Protein AF-0000000069706755 (afdb_homodimer)

Foldseek 3Di:
DPDDDDDDDDDDPPPCPPPVPPPPCVVPPCPVVQDFWDFPDVLLVQLVVLLQQLLVCLLQLPLVSNLVSLVSSLVSCVPPPPCVQLNVLSVQLNPDPHSLSNLVSNQSNQVSSVVSVVPGDTPDGDKDKDKDCPAPPRVIGIHIGSDPDDRGSRPNCNVVVPDDDPDDDD/DPPPPCPVVPPPDDDDPPPPPPVPCPVPPCPVVQDFWDFPDVLLVQLVVLLQQLLVCLLQLPLVSNLVSLVSSLVSCVPPPPCVQLNVLSVQLNPDPHSLSNLVSNQSNQVSSVVSVVPGDTPDGDKDKDKDCPAPPRVIGIHIGSDPDDRGSRDNCNVVVPDDDDDDDD

Solvent-accessible surface area (backbone atoms only — not comparable to full-atom values): 18537 Å² total; per-residue (Å²): 134,71,89,70,78,91,78,86,81,86,89,71,86,72,80,75,74,76,74,76,70,74,74,75,75,66,71,68,74,67,67,66,79,68,52,68,60,36,41,71,51,60,41,50,40,53,22,49,52,26,47,49,48,21,46,52,20,32,32,66,58,33,53,66,55,23,29,54,25,22,48,51,23,37,61,36,34,74,69,30,86,89,34,62,66,33,34,54,29,26,47,48,24,36,65,37,88,41,56,67,48,25,43,59,35,41,37,61,21,29,51,42,43,49,56,52,55,71,72,49,61,54,72,36,54,37,36,27,37,29,37,23,60,64,30,78,88,51,72,34,39,52,40,74,35,74,51,83,72,52,68,23,40,74,32,33,62,49,49,28,44,44,48,44,76,76,42,82,45,96,134,88,76,79,76,81,74,78,76,79,76,82,74,87,82,81,76,75,74,74,74,73,74,75,76,68,70,70,73,68,68,67,77,68,51,67,60,36,41,70,51,60,41,50,38,54,22,49,52,26,47,49,48,21,47,52,19,33,33,66,57,33,54,66,56,23,29,52,24,22,47,51,24,37,61,36,34,74,68,30,86,90,32,62,66,33,35,55,30,26,47,49,26,37,64,37,90,42,57,67,47,25,44,61,35,41,36,61,21,30,50,41,44,50,56,53,56,71,73,49,61,54,72,37,53,37,36,28,38,29,37,23,61,64,29,79,88,52,72,34,39,52,39,74,35,75,50,82,72,53,69,23,41,76,33,32,63,49,49,28,44,45,48,43,76,75,42,80,46,95

Secondary structure (DSSP, 8-state):
----------------------------------PPPEESSHHHHHHHHHHHHHHHHHHTT-HHHHHHHHHHHHHHHTTSTT-HHHHHHHHHHHH-SSHHHHHHHHHHHHHHHHHHHHTS-EEE--EEEEEETTHHHHT-EEEEESSSS---TTTGGGGGG--EEEEEE-/----------------------------------PPPEESSHHHHHHHHHHHHHHHHHHTT-HHHHHHHHHHHHHHHTTSTT-HHHHHHHHHHHH-SSHHHHHHHHHHHHHHHHHHHHTS-EEE--EEEEEETTHHHHT-EEEEESSSS---TTTGGGGGG--EEEEEE-

Structure (mmCIF, N/CA/C/O backbone):
data_AF-0000000069706755-model_v1
#
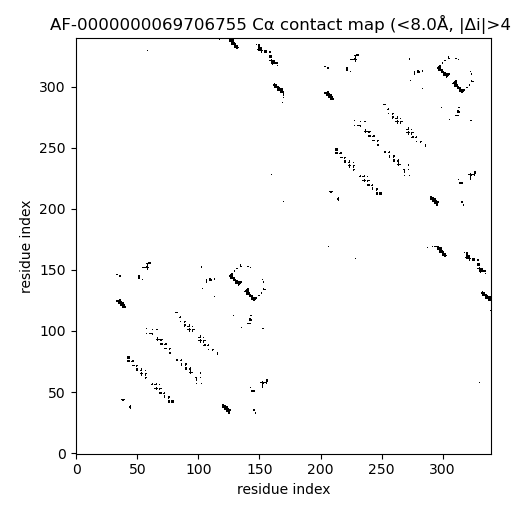loop_
_entity.id
_entity.type
_entity.pdbx_description
1 polymer 'Uncharacterized protein DUF3347'
#
loop_
_atom_site.group_PDB
_atom_site.id
_atom_site.type_symbol
_atom_site.label_atom_id
_atom_site.label_alt_id
_atom_site.label_comp_id
_atom_site.label_asym_id
_atom_site.label_entity_id
_atom_site.label_seq_id
_atom_site.pdbx_PDB_ins_code
_atom_site.Cartn_x
_atom_site.Cartn_y
_atom_site.Cartn_z
_atom_site.occupancy
_atom_site.B_iso_or_equiv
_atom_site.auth_seq_id
_atom_site.auth_comp_id
_atom_site.auth_asym_id
_atom_site.auth_atom_id
_atom_site.pdbx_PDB_model_num
ATOM 1 N N . MET A 1 1 ? -78.438 -20.094 52.875 1 21.95 1 MET A N 1
ATOM 2 C CA . MET A 1 1 ? -78.938 -20.016 51.5 1 21.95 1 MET A CA 1
ATOM 3 C C . MET A 1 1 ? -78.062 -19.109 50.656 1 21.95 1 MET A C 1
ATOM 5 O O . MET A 1 1 ? -78.062 -19.172 49.438 1 21.95 1 MET A O 1
ATOM 9 N N . LYS A 1 2 ? -77.625 -18.094 51.375 1 22.41 2 LYS A N 1
ATOM 10 C CA . LYS A 1 2 ? -77.25 -16.969 50.562 1 22.41 2 LYS A CA 1
ATOM 11 C C . LYS A 1 2 ? -75.938 -17.281 49.75 1 22.41 2 LYS A C 1
ATOM 13 O O . LYS A 1 2 ? -75.625 -16.547 48.844 1 22.41 2 LYS A O 1
ATOM 18 N N . LYS A 1 3 ? -75 -17.969 50.281 1 27.97 3 LYS A N 1
ATOM 19 C CA . LYS A 1 3 ? -73.75 -17.203 50.281 1 27.97 3 LYS A CA 1
ATOM 20 C C . LYS A 1 3 ? -73.062 -17.188 48.875 1 27.97 3 LYS A C 1
ATOM 22 O O . LYS A 1 3 ? -71.875 -16.875 48.75 1 27.97 3 LYS A O 1
ATOM 27 N N . THR A 1 4 ? -73.812 -17.516 47.812 1 26.58 4 THR A N 1
ATOM 28 C CA . THR A 1 4 ? -73.188 -18.188 46.688 1 26.58 4 THR A CA 1
ATOM 29 C C . THR A 1 4 ? -72.312 -17.219 45.875 1 26.58 4 THR A C 1
ATOM 31 O O . THR A 1 4 ? -71.188 -17.531 45.562 1 26.58 4 THR A O 1
ATOM 34 N N . MET A 1 5 ? -72.75 -16 45.344 1 22.2 5 MET A N 1
ATOM 35 C CA . MET A 1 5 ? -72.812 -16.109 43.875 1 22.2 5 MET A CA 1
ATOM 36 C C . MET A 1 5 ? -71.5 -15.555 43.25 1 22.2 5 MET A C 1
ATOM 38 O O . MET A 1 5 ? -70.938 -16.172 42.344 1 22.2 5 MET A O 1
ATOM 42 N N . ILE A 1 6 ? -71.125 -14.234 43.375 1 28.11 6 ILE A N 1
ATOM 43 C CA . ILE A 1 6 ? -71.125 -13.445 42.156 1 28.11 6 ILE A CA 1
ATOM 44 C C . ILE A 1 6 ? -69.75 -13.516 41.469 1 28.11 6 ILE A C 1
ATOM 46 O O . ILE A 1 6 ? -68.75 -13.242 42.094 1 28.11 6 ILE A O 1
ATOM 50 N N . MET A 1 7 ? -69.5 -13.914 40.125 1 24.45 7 MET A N 1
ATOM 51 C CA . MET A 1 7 ? -68.625 -14.453 39.094 1 24.45 7 MET A CA 1
ATOM 52 C C . MET A 1 7 ? -67.812 -13.336 38.406 1 24.45 7 MET A C 1
ATOM 54 O O . MET A 1 7 ? -66.938 -13.609 37.562 1 24.45 7 MET A O 1
ATOM 58 N N . LEU A 1 8 ? -68 -12.039 38.781 1 26.75 8 LEU A N 1
ATOM 59 C CA . LEU A 1 8 ? -68 -11.227 37.562 1 26.75 8 LEU A CA 1
ATOM 60 C C . LEU A 1 8 ? -66.562 -11.273 36.938 1 26.75 8 LEU A C 1
ATOM 62 O O . LEU A 1 8 ? -65.562 -11.359 37.625 1 26.75 8 LEU A O 1
ATOM 66 N N . CYS A 1 9 ? -66.375 -10.773 35.562 1 23.42 9 CYS A N 1
ATOM 67 C CA . CYS A 1 9 ? -65.875 -10.922 34.188 1 23.42 9 CYS A CA 1
ATOM 68 C C . CYS A 1 9 ? -64.562 -10.148 34 1 23.42 9 CYS A C 1
ATOM 70 O O . CYS A 1 9 ? -63.719 -10.555 33.219 1 23.42 9 CYS A O 1
ATOM 72 N N . LEU A 1 10 ? -64.312 -8.977 34.594 1 24.66 10 LEU A N 1
ATOM 73 C CA . LEU A 1 10 ? -63.969 -7.992 33.594 1 24.66 10 LEU A CA 1
ATOM 74 C C . LEU A 1 10 ? -62.594 -8.281 32.969 1 24.66 10 LEU A C 1
ATOM 76 O O . LEU A 1 10 ? -61.781 -8.938 33.625 1 24.66 10 LEU A O 1
ATOM 80 N N . ALA A 1 11 ? -62.125 -7.375 31.891 1 25.27 11 ALA A N 1
ATOM 81 C CA . ALA A 1 11 ? -61.469 -7.207 30.594 1 25.27 11 ALA A CA 1
ATOM 82 C C . ALA A 1 11 ? -59.938 -7.125 30.766 1 25.27 11 ALA A C 1
ATOM 84 O O . ALA A 1 11 ? -59.438 -6.777 31.828 1 25.27 11 ALA A O 1
ATOM 85 N N . LEU A 1 12 ? -59.125 -7.367 29.578 1 27.14 12 LEU A N 1
ATOM 86 C CA . LEU A 1 12 ? -58 -7.961 28.859 1 27.14 12 LEU A CA 1
ATOM 87 C C . LEU A 1 12 ? -56.844 -6.977 28.734 1 27.14 12 LEU A C 1
ATOM 89 O O . LEU A 1 12 ? -55.812 -7.273 28.094 1 27.14 12 LEU A O 1
ATOM 93 N N . VAL A 1 13 ? -56.594 -5.973 29.594 1 30.27 13 VAL A N 1
ATOM 94 C CA . VAL A 1 13 ? -55.75 -4.945 29.016 1 30.27 13 VAL A CA 1
ATOM 95 C C . VAL A 1 13 ? -54.375 -5.527 28.734 1 30.27 13 VAL A C 1
ATOM 97 O O . VAL A 1 13 ? -53.688 -6.039 29.641 1 30.27 13 VAL A O 1
ATOM 100 N N . SER A 1 14 ? -54.188 -6.09 27.5 1 25.89 14 SER A N 1
ATOM 101 C CA . SER A 1 14 ? -53.031 -6.809 26.969 1 25.89 14 SER A CA 1
ATOM 102 C C . SER A 1 14 ? -51.844 -5.887 26.828 1 25.89 14 SER A C 1
ATOM 104 O O . SER A 1 14 ? -51.906 -4.863 26.141 1 25.89 14 SER A O 1
ATOM 106 N N . TRP A 1 15 ? -51.219 -5.406 27.953 1 30.28 15 TRP A N 1
ATOM 107 C CA . TRP A 1 15 ? -50 -4.613 27.875 1 30.28 15 TRP A CA 1
ATOM 108 C C . TRP A 1 15 ? -48.969 -5.277 26.938 1 30.28 15 TRP A C 1
ATOM 110 O O . TRP A 1 15 ? -48.625 -6.445 27.125 1 30.28 15 TRP A O 1
ATOM 120 N N . GLY A 1 16 ? -49.062 -4.863 25.594 1 26.8 16 GLY A N 1
ATOM 121 C CA . GLY A 1 16 ? -48.25 -5.246 24.469 1 26.8 16 GLY A CA 1
ATOM 122 C C . GLY A 1 16 ? -46.75 -5.039 24.734 1 26.8 16 GLY A C 1
ATOM 123 O O . GLY A 1 16 ? -46.312 -3.912 24.953 1 26.8 16 GLY A O 1
ATOM 124 N N . ALA A 1 17 ? -46.156 -5.711 25.641 1 29.64 17 ALA A N 1
ATOM 125 C CA . ALA A 1 17 ? -44.719 -5.719 25.797 1 29.64 17 ALA A CA 1
ATOM 126 C C . ALA A 1 17 ? -44.031 -5.922 24.453 1 29.64 17 ALA A C 1
ATOM 128 O O . ALA A 1 17 ? -44.219 -6.949 23.797 1 29.64 17 ALA A O 1
ATOM 129 N N . THR A 1 18 ? -44 -4.844 23.609 1 29 18 THR A N 1
ATOM 130 C CA . THR A 1 18 ? -43.25 -4.961 22.359 1 29 18 THR A CA 1
ATOM 131 C C . THR A 1 18 ? -41.844 -5.453 22.594 1 29 18 THR A C 1
ATOM 133 O O . THR A 1 18 ? -41.094 -4.836 23.359 1 29 18 THR A O 1
ATOM 136 N N . ALA A 1 19 ? -41.625 -6.754 22.781 1 28 19 ALA A N 1
ATOM 137 C CA . ALA A 1 19 ? -40.375 -7.5 22.641 1 28 19 ALA A CA 1
ATOM 138 C C . ALA A 1 19 ? -39.625 -7.082 21.391 1 28 19 ALA A C 1
ATOM 140 O O . ALA A 1 19 ? -40.062 -7.359 20.266 1 28 19 ALA A O 1
ATOM 141 N N . GLN A 1 20 ? -39.25 -5.793 21.312 1 27.55 20 GLN A N 1
ATOM 142 C CA . GLN A 1 20 ? -38.406 -5.453 20.172 1 27.55 20 GLN A CA 1
ATOM 143 C C . GLN A 1 20 ? -37.281 -6.469 20 1 27.55 20 GLN A C 1
ATOM 145 O O . GLN A 1 20 ? -36.469 -6.656 20.922 1 27.55 20 GLN A O 1
ATOM 150 N N . HIS A 1 21 ? -37.625 -7.602 19.406 1 26.41 21 HIS A N 1
ATOM 151 C CA . HIS A 1 21 ? -36.75 -8.625 18.859 1 26.41 21 HIS A CA 1
ATOM 152 C C . HIS A 1 21 ? -35.594 -7.996 18.062 1 26.41 21 HIS A C 1
ATOM 154 O O . HIS A 1 21 ? -35.844 -7.406 17.016 1 26.41 21 HIS A O 1
ATOM 160 N N . ASP A 1 22 ? -34.875 -7.09 18.781 1 27.11 22 ASP A N 1
ATOM 161 C CA . ASP A 1 22 ? -33.625 -6.754 18.109 1 27.11 22 ASP A CA 1
ATOM 162 C C . ASP A 1 22 ? -33 -7.98 17.438 1 27.11 22 ASP A C 1
ATOM 164 O O . ASP A 1 22 ? -32.719 -8.977 18.094 1 27.11 22 ASP A O 1
ATOM 168 N N . HIS A 1 23 ? -33.562 -8.266 16.25 1 27.06 23 HIS A N 1
ATOM 169 C CA . HIS A 1 23 ? -32.969 -9.211 15.312 1 27.06 23 HIS A CA 1
ATOM 170 C C . HIS A 1 23 ? -31.453 -9.031 15.227 1 27.06 23 HIS A C 1
ATOM 172 O O . HIS A 1 23 ? -30.953 -7.914 15.062 1 27.06 23 HIS A O 1
ATOM 178 N N . ALA A 1 24 ? -30.656 -9.781 16 1 25.42 24 ALA A N 1
ATOM 179 C CA . ALA A 1 24 ? -29.25 -10.164 15.898 1 25.42 24 ALA A CA 1
ATOM 180 C C . ALA A 1 24 ? -28.844 -10.375 14.445 1 25.42 24 ALA A C 1
ATOM 182 O O . ALA A 1 24 ? -29.281 -11.336 13.805 1 25.42 24 ALA A O 1
ATOM 183 N N . ALA A 1 25 ? -28.859 -9.336 13.633 1 25.8 25 ALA A N 1
ATOM 184 C CA . ALA A 1 25 ? -28.203 -9.461 12.336 1 25.8 25 ALA A CA 1
ATOM 185 C C . ALA A 1 25 ? -26.844 -10.141 12.469 1 25.8 25 ALA A C 1
ATOM 187 O O . ALA A 1 25 ? -25.875 -9.516 12.906 1 25.8 25 ALA A O 1
ATOM 188 N N . HIS A 1 26 ? -26.797 -11.219 13.172 1 28.41 26 HIS A N 1
ATOM 189 C CA . HIS A 1 26 ? -25.609 -12.062 13 1 28.41 26 HIS A CA 1
ATOM 190 C C . HIS A 1 26 ? -25.219 -12.164 11.531 1 28.41 26 HIS A C 1
ATOM 192 O O . HIS A 1 26 ? -25.781 -12.953 10.781 1 28.41 26 HIS A O 1
ATOM 198 N N . GLY A 1 27 ? -25.281 -11.062 10.852 1 27.08 27 GLY A N 1
ATOM 199 C CA . GLY A 1 27 ? -24.688 -11.336 9.555 1 27.08 27 GLY A CA 1
ATOM 200 C C . GLY A 1 27 ? -23.5 -12.273 9.633 1 27.08 27 GLY A C 1
ATOM 201 O O . GLY A 1 27 ? -22.547 -12.023 10.367 1 27.08 27 GLY A O 1
ATOM 202 N N . ALA A 1 28 ? -23.734 -13.5 9.648 1 27.94 28 ALA A N 1
ATOM 203 C CA . ALA A 1 28 ? -22.797 -14.586 9.383 1 27.94 28 ALA A CA 1
ATOM 204 C C . ALA A 1 28 ? -21.812 -14.203 8.273 1 27.94 28 ALA A C 1
ATOM 206 O O . ALA A 1 28 ? -22.219 -13.992 7.129 1 27.94 28 ALA A O 1
ATOM 207 N N . GLN A 1 29 ? -20.938 -13.312 8.547 1 32.38 29 GLN A N 1
ATOM 208 C CA . GLN A 1 29 ? -19.797 -13.414 7.641 1 32.38 29 GLN A CA 1
ATOM 209 C C . GLN A 1 29 ? -19.516 -14.867 7.254 1 32.38 29 GLN A C 1
ATOM 211 O O . GLN A 1 29 ? -19.062 -15.656 8.086 1 32.38 29 GLN A O 1
ATOM 216 N N . THR A 1 30 ? -20.453 -15.562 6.75 1 34.47 30 THR A N 1
ATOM 217 C CA . THR A 1 30 ? -20.094 -16.828 6.141 1 34.47 30 THR A CA 1
ATOM 218 C C . THR A 1 30 ? -18.703 -16.766 5.516 1 34.47 30 THR A C 1
ATOM 220 O O . THR A 1 30 ? -18.5 -16.078 4.512 1 34.47 30 THR A O 1
ATOM 223 N N . SER A 1 31 ? -17.781 -16.484 6.277 1 37.44 31 SER A N 1
ATOM 224 C CA . SER A 1 31 ? -16.5 -16.938 5.746 1 37.44 31 SER A CA 1
ATOM 225 C C . SER A 1 31 ? -16.641 -18.281 5.031 1 37.44 31 SER A C 1
ATOM 227 O O . SER A 1 31 ? -16.859 -19.312 5.672 1 37.44 31 SER A O 1
ATOM 229 N N . SER A 1 32 ? -17.484 -18.469 4.141 1 40.5 32 SER A N 1
ATOM 230 C CA . SER A 1 32 ? -17.406 -19.719 3.371 1 40.5 32 SER A CA 1
ATOM 231 C C . SER A 1 32 ? -15.969 -20.234 3.32 1 40.5 32 SER A C 1
ATOM 233 O O . SER A 1 32 ? -15.062 -19.531 2.889 1 40.5 32 SER A O 1
ATOM 235 N N . GLN A 1 33 ? -15.555 -20.859 4.285 1 47.72 33 GLN A N 1
ATOM 236 C CA . GLN A 1 33 ? -14.289 -21.578 4.266 1 47.72 33 GLN A CA 1
ATOM 237 C C . GLN A 1 33 ? -14 -22.141 2.871 1 47.72 33 GLN A C 1
ATOM 239 O O . GLN A 1 33 ? -14.445 -23.234 2.527 1 47.72 33 GLN A O 1
ATOM 244 N N . LYS A 1 34 ? -14.102 -21.359 1.826 1 60 34 LYS A N 1
ATOM 245 C CA . LYS A 1 34 ? -13.836 -21.844 0.476 1 60 34 LYS A CA 1
ATOM 246 C C . LYS A 1 34 ? -12.594 -22.734 0.443 1 60 34 LYS A C 1
ATOM 248 O O . LYS A 1 34 ? -11.555 -22.359 0.992 1 60 34 LYS A O 1
ATOM 253 N N . MET A 1 35 ? -12.758 -23.969 0.239 1 78.06 35 MET A N 1
ATOM 254 C CA . MET A 1 35 ? -11.773 -25.047 0.224 1 78.06 35 MET A CA 1
ATOM 255 C C . MET A 1 35 ? -10.656 -24.75 -0.771 1 78.06 35 MET A C 1
ATOM 257 O O . MET A 1 35 ? -10.922 -24.344 -1.905 1 78.06 35 MET A O 1
ATOM 261 N N . GLU A 1 36 ? -9.43 -24.859 -0.288 1 87.81 36 GLU A N 1
ATOM 262 C CA . GLU A 1 36 ? -8.273 -24.75 -1.169 1 87.81 36 GLU A CA 1
ATOM 263 C C . GLU A 1 36 ? -8.352 -25.75 -2.314 1 87.81 36 GLU A C 1
ATOM 265 O O . GLU A 1 36 ? -8.859 -26.859 -2.139 1 87.81 36 GLU A O 1
ATOM 270 N N . PRO A 1 37 ? -7.91 -25.328 -3.404 1 94.44 37 PRO A N 1
ATOM 271 C CA . PRO A 1 37 ? -7.996 -26.234 -4.543 1 94.44 37 PRO A CA 1
ATOM 272 C C . PRO A 1 37 ? -7.156 -27.5 -4.348 1 94.44 37 PRO A C 1
ATOM 274 O O . PRO A 1 37 ? -6.082 -27.438 -3.744 1 94.44 37 PRO A O 1
ATOM 277 N N . MET A 1 38 ? -7.703 -28.594 -4.902 1 95.06 38 MET A N 1
ATOM 278 C CA . MET A 1 38 ? -6.984 -29.859 -4.996 1 95.06 38 MET A CA 1
ATOM 279 C C . MET A 1 38 ? -6.812 -30.281 -6.449 1 95.06 38 MET A C 1
ATOM 281 O O . MET A 1 38 ? -7.754 -30.203 -7.242 1 95.06 38 MET A O 1
ATOM 285 N N . PHE A 1 39 ? -5.648 -30.75 -6.738 1 96.69 39 PHE A N 1
ATOM 286 C CA . PHE A 1 39 ? -5.312 -31.156 -8.102 1 96.69 39 PHE A CA 1
ATOM 287 C C . PHE A 1 39 ? -5.199 -32.688 -8.195 1 96.69 39 PHE A C 1
ATOM 289 O O . PHE A 1 39 ? -4.742 -33.344 -7.258 1 96.69 39 PHE A O 1
ATOM 296 N N . LYS A 1 40 ? -5.555 -33.188 -9.359 1 96.31 40 LYS A N 1
ATOM 297 C CA . LYS A 1 40 ? -5.355 -34.625 -9.586 1 96.31 40 LYS A CA 1
ATOM 298 C C . LYS A 1 40 ? -3.869 -34.969 -9.562 1 96.31 40 LYS A C 1
ATOM 300 O O . LYS A 1 40 ? -3.48 -36 -9.023 1 96.31 40 LYS A O 1
ATOM 305 N N . ASP A 1 41 ? -3.104 -34.094 -10.195 1 96.56 41 ASP A N 1
ATOM 306 C CA . ASP A 1 41 ? -1.651 -34.25 -10.148 1 96.56 41 ASP A CA 1
ATOM 307 C C . ASP A 1 41 ? -1.096 -33.75 -8.812 1 96.56 41 ASP A C 1
ATOM 309 O O . ASP A 1 41 ? -1.035 -32.531 -8.578 1 96.56 41 ASP A O 1
ATOM 313 N N . LYS A 1 42 ? -0.562 -34.656 -8 1 95.62 42 LYS A N 1
ATOM 314 C CA . LYS A 1 42 ? -0.108 -34.312 -6.652 1 95.62 42 LYS A CA 1
ATOM 315 C C . LYS A 1 42 ? 1.098 -33.406 -6.695 1 95.62 42 LYS A C 1
ATOM 317 O O . LYS A 1 42 ? 1.235 -32.5 -5.844 1 95.62 42 LYS A O 1
ATOM 322 N N . ALA A 1 43 ? 1.925 -33.625 -7.688 1 97.19 43 ALA A N 1
ATOM 323 C CA . ALA A 1 43 ? 3.105 -32.781 -7.816 1 97.19 43 ALA A CA 1
ATOM 324 C C . ALA A 1 43 ? 2.711 -31.344 -8.164 1 97.19 43 ALA A C 1
ATOM 326 O O . ALA A 1 43 ? 3.299 -30.391 -7.641 1 97.19 43 ALA A O 1
ATOM 327 N N . LEU A 1 44 ? 1.741 -31.219 -8.992 1 98 44 LEU A N 1
ATOM 328 C CA . LEU A 1 44 ? 1.237 -29.891 -9.312 1 98 44 LEU A CA 1
ATOM 329 C C . LEU A 1 44 ? 0.586 -29.25 -8.094 1 98 44 LEU A C 1
ATOM 331 O O . LEU A 1 44 ? 0.76 -28.047 -7.852 1 98 44 LEU A O 1
ATOM 335 N N . GLY A 1 45 ? -0.159 -30.031 -7.383 1 97.44 45 GLY A N 1
ATOM 336 C CA . GLY A 1 45 ? -0.753 -29.516 -6.16 1 97.44 45 GLY A CA 1
ATOM 337 C C . GLY A 1 45 ? 0.271 -28.969 -5.184 1 97.44 45 GLY A C 1
ATOM 338 O O . GLY A 1 45 ? 0.089 -27.875 -4.629 1 97.44 45 GLY A O 1
ATOM 339 N N . SER A 1 46 ? 1.311 -29.719 -4.973 1 97.56 46 SER A N 1
ATOM 340 C CA . SER A 1 46 ? 2.389 -29.281 -4.094 1 97.56 46 SER A CA 1
ATOM 341 C C . SER A 1 46 ? 3.055 -28.016 -4.625 1 97.56 46 SER A C 1
ATOM 343 O O . SER A 1 46 ? 3.348 -27.094 -3.861 1 97.56 46 SER A O 1
ATOM 345 N N . SER A 1 47 ? 3.289 -28 -5.906 1 98.62 47 SER A N 1
ATOM 346 C CA . SER A 1 47 ? 3.891 -26.828 -6.535 1 98.62 47 SER A CA 1
ATOM 347 C C . SER A 1 47 ? 3.004 -25.594 -6.375 1 98.62 47 SER A C 1
ATOM 349 O O . SER A 1 47 ? 3.494 -24.5 -6.07 1 98.62 47 SER A O 1
ATOM 351 N N . TYR A 1 48 ? 1.756 -25.75 -6.535 1 98.5 48 TYR A N 1
ATOM 352 C CA . TYR A 1 48 ? 0.807 -24.656 -6.379 1 98.5 48 TYR A CA 1
ATOM 353 C C . TYR A 1 48 ? 0.833 -24.109 -4.957 1 98.5 48 TYR A C 1
ATOM 355 O O . TYR A 1 48 ? 0.777 -22.891 -4.75 1 98.5 48 TYR A O 1
ATOM 363 N N . THR A 1 49 ? 0.936 -24.984 -4.004 1 98.12 49 THR A N 1
ATOM 364 C CA . THR A 1 49 ? 1.009 -24.562 -2.611 1 98.12 49 THR A CA 1
ATOM 365 C C . THR A 1 49 ? 2.232 -23.672 -2.379 1 98.12 49 THR A C 1
ATOM 367 O O . THR A 1 49 ? 2.146 -22.656 -1.687 1 98.12 49 THR A O 1
ATOM 370 N N . HIS A 1 50 ? 3.309 -24 -2.957 1 98.69 50 HIS A N 1
ATOM 371 C CA . HIS A 1 50 ? 4.508 -23.188 -2.816 1 98.69 50 HIS A CA 1
ATOM 372 C C . HIS A 1 50 ? 4.363 -21.859 -3.553 1 98.69 50 HIS A C 1
ATOM 374 O O . HIS A 1 50 ? 4.859 -20.828 -3.09 1 98.69 50 HIS A O 1
ATOM 380 N N . TYR A 1 51 ? 3.686 -21.891 -4.668 1 98.88 51 TYR A N 1
ATOM 381 C CA . TYR A 1 51 ? 3.387 -20.656 -5.387 1 98.88 51 TYR A CA 1
ATOM 382 C C . TYR A 1 51 ? 2.562 -19.719 -4.527 1 98.88 51 TYR A C 1
ATOM 384 O O . TYR A 1 51 ? 2.854 -18.516 -4.457 1 98.88 51 TYR A O 1
ATOM 392 N N . ILE A 1 52 ? 1.564 -20.25 -3.869 1 98.75 52 ILE A N 1
ATOM 393 C CA . ILE A 1 52 ? 0.707 -19.438 -3.016 1 98.75 52 ILE A CA 1
ATOM 394 C C . ILE A 1 52 ? 1.511 -18.906 -1.832 1 98.75 52 ILE A C 1
ATOM 396 O O . ILE A 1 52 ? 1.338 -17.75 -1.422 1 98.75 52 ILE A O 1
ATOM 400 N N . THR A 1 53 ? 2.361 -19.703 -1.308 1 98.69 53 THR A N 1
ATOM 401 C CA . THR A 1 53 ? 3.234 -19.266 -0.227 1 98.69 53 THR A CA 1
ATOM 402 C C . THR A 1 53 ? 4.113 -18.109 -0.684 1 98.69 53 THR A C 1
ATOM 404 O O . THR A 1 53 ? 4.289 -17.125 0.046 1 98.69 53 THR A O 1
ATOM 407 N N . LEU A 1 54 ? 4.66 -18.234 -1.861 1 98.88 54 LEU A N 1
ATOM 408 C CA . LEU A 1 54 ? 5.461 -17.156 -2.451 1 98.88 54 LEU A CA 1
ATOM 409 C C . LEU A 1 54 ? 4.637 -15.891 -2.611 1 98.88 54 LEU A C 1
ATOM 411 O O . LEU A 1 54 ? 5.055 -14.812 -2.174 1 98.88 54 LEU A O 1
ATOM 415 N N . LYS A 1 55 ? 3.453 -16.031 -3.225 1 98.06 55 LYS A N 1
ATOM 416 C CA . LYS A 1 55 ? 2.555 -14.891 -3.4 1 98.06 55 LYS A CA 1
ATOM 417 C C . LYS A 1 55 ? 2.277 -14.203 -2.066 1 98.06 55 LYS A C 1
ATOM 419 O O . LYS A 1 55 ? 2.365 -12.977 -1.967 1 98.06 55 LYS A O 1
ATOM 424 N N . ASN A 1 56 ? 1.993 -15 -1.036 1 96.69 56 ASN A N 1
ATOM 425 C CA . ASN A 1 56 ? 1.689 -14.453 0.282 1 96.69 56 ASN A CA 1
ATOM 426 C C . ASN A 1 56 ? 2.902 -13.758 0.895 1 96.69 56 ASN A C 1
ATOM 428 O O . ASN A 1 56 ? 2.76 -12.766 1.604 1 96.69 56 ASN A O 1
ATOM 432 N N . ALA A 1 57 ? 4.047 -14.281 0.638 1 97.38 57 ALA A N 1
ATOM 433 C CA . ALA A 1 57 ? 5.27 -13.641 1.123 1 97.38 57 ALA A CA 1
ATOM 434 C C . ALA A 1 57 ? 5.469 -12.273 0.476 1 97.38 57 ALA A C 1
ATOM 436 O O . ALA A 1 57 ? 5.914 -11.328 1.132 1 97.38 57 ALA A O 1
ATOM 437 N N . LEU A 1 58 ? 5.188 -12.148 -0.818 1 95.94 58 LEU A N 1
ATOM 438 C CA . LEU A 1 58 ? 5.281 -10.875 -1.521 1 95.94 58 LEU A CA 1
ATOM 439 C C . LEU A 1 58 ? 4.254 -9.875 -0.981 1 95.94 58 LEU A C 1
ATOM 441 O O . LEU A 1 58 ? 4.574 -8.703 -0.769 1 95.94 58 LEU A O 1
ATOM 445 N N . VAL A 1 59 ? 3.059 -10.359 -0.719 1 91.31 59 VAL A N 1
ATOM 446 C CA . VAL A 1 59 ? 2.031 -9.531 -0.099 1 91.31 59 VAL A CA 1
ATOM 447 C C . VAL A 1 59 ? 2.551 -8.969 1.223 1 91.31 59 VAL A C 1
ATOM 449 O O . VAL A 1 59 ? 2.352 -7.793 1.524 1 91.31 59 VAL A O 1
ATOM 452 N N . ALA A 1 60 ? 3.225 -9.758 1.936 1 89.19 60 ALA A N 1
ATOM 453 C CA . ALA A 1 60 ? 3.717 -9.391 3.262 1 89.19 60 ALA A CA 1
ATOM 454 C C . ALA A 1 60 ? 5.027 -8.617 3.166 1 89.19 60 ALA A C 1
ATOM 456 O O . ALA A 1 60 ? 5.598 -8.227 4.188 1 89.19 60 ALA A O 1
ATOM 457 N N . SER A 1 61 ? 5.512 -8.492 1.99 1 90.62 61 SER A N 1
ATOM 458 C CA . SER A 1 61 ? 6.789 -7.82 1.767 1 90.62 61 SER A CA 1
ATOM 459 C C . SER A 1 61 ? 7.922 -8.523 2.508 1 90.62 61 SER A C 1
ATOM 461 O O . SER A 1 61 ? 8.773 -7.867 3.115 1 90.62 61 SER A O 1
ATOM 463 N N . ASP A 1 62 ? 7.871 -9.797 2.576 1 94.62 62 ASP A N 1
ATOM 464 C CA . ASP A 1 62 ? 8.883 -10.609 3.24 1 94.62 62 ASP A CA 1
ATOM 465 C C . ASP A 1 62 ? 9.867 -11.195 2.23 1 94.62 62 ASP A C 1
ATOM 467 O O . ASP A 1 62 ? 9.656 -12.297 1.71 1 94.62 62 ASP A O 1
ATOM 471 N N . PHE A 1 63 ? 10.992 -10.484 1.977 1 96.62 63 PHE A N 1
ATOM 472 C CA . PHE A 1 63 ? 11.969 -10.82 0.948 1 96.62 63 PHE A CA 1
ATOM 473 C C . PHE A 1 63 ? 12.516 -12.227 1.159 1 96.62 63 PHE A C 1
ATOM 475 O O . PHE A 1 63 ? 12.562 -13.031 0.223 1 96.62 63 PHE A O 1
ATOM 482 N N . GLN A 1 64 ? 12.891 -12.562 2.328 1 98.56 64 GLN A N 1
ATOM 483 C CA . GLN A 1 64 ? 13.531 -13.836 2.607 1 98.56 64 GLN A CA 1
ATOM 484 C C . GLN A 1 64 ? 12.539 -14.992 2.473 1 98.56 64 GLN A C 1
ATOM 486 O O . GLN A 1 64 ? 12.875 -16.047 1.919 1 98.56 64 GLN A O 1
ATOM 491 N N . LYS A 1 65 ? 11.383 -14.805 2.99 1 98.69 65 LYS A N 1
ATOM 492 C CA . LYS A 1 65 ? 10.375 -15.852 2.85 1 98.69 65 LYS A CA 1
ATOM 493 C C . LYS A 1 65 ? 10.008 -16.062 1.385 1 98.69 65 LYS A C 1
ATOM 495 O O . LYS A 1 65 ? 9.75 -17.203 0.965 1 98.69 65 LYS A O 1
ATOM 500 N N . ALA A 1 66 ? 9.938 -14.969 0.631 1 98.69 66 ALA A N 1
ATOM 501 C CA . ALA A 1 66 ? 9.656 -15.094 -0.796 1 98.69 66 ALA A CA 1
ATOM 502 C C . ALA A 1 66 ? 10.742 -15.898 -1.502 1 98.69 66 ALA A C 1
ATOM 504 O O . ALA A 1 66 ? 10.445 -16.766 -2.322 1 98.69 66 ALA A O 1
ATOM 505 N N . LYS A 1 67 ? 11.961 -15.562 -1.178 1 98.81 67 LYS A N 1
ATOM 506 C CA . LYS A 1 67 ? 13.086 -16.297 -1.746 1 98.81 67 LYS A CA 1
ATOM 507 C C . LYS A 1 67 ? 12.977 -17.797 -1.431 1 98.81 67 LYS A C 1
ATOM 509 O O . LYS A 1 67 ? 13.078 -18.625 -2.33 1 98.81 67 LYS A O 1
ATOM 514 N N . SER A 1 68 ? 12.805 -18.094 -0.209 1 98.88 68 SER A N 1
ATOM 515 C CA . SER A 1 68 ? 12.734 -19.484 0.227 1 98.88 68 SER A CA 1
ATOM 516 C C . SER A 1 68 ? 11.555 -20.203 -0.415 1 98.88 68 SER A C 1
ATOM 518 O O . SER A 1 68 ? 11.672 -21.375 -0.812 1 98.88 68 SER A O 1
ATOM 520 N N . ALA A 1 69 ? 10.414 -19.578 -0.448 1 98.88 69 ALA A N 1
ATOM 521 C CA . ALA A 1 69 ? 9.242 -20.172 -1.076 1 98.88 69 ALA A CA 1
ATOM 522 C C . ALA A 1 69 ? 9.492 -20.469 -2.555 1 98.88 69 ALA A C 1
ATOM 524 O O . ALA A 1 69 ? 9.062 -21.5 -3.076 1 98.88 69 ALA A O 1
ATOM 525 N N . SER A 1 70 ? 10.148 -19.5 -3.248 1 98.94 70 SER A N 1
ATOM 526 C CA . SER A 1 70 ? 10.453 -19.703 -4.66 1 98.94 70 SER A CA 1
ATOM 527 C C . SER A 1 70 ? 11.414 -20.859 -4.855 1 98.94 70 SER A C 1
ATOM 529 O O . SER A 1 70 ? 11.273 -21.641 -5.801 1 98.94 70 SER A O 1
ATOM 531 N N . GLU A 1 71 ? 12.375 -21.016 -4.012 1 9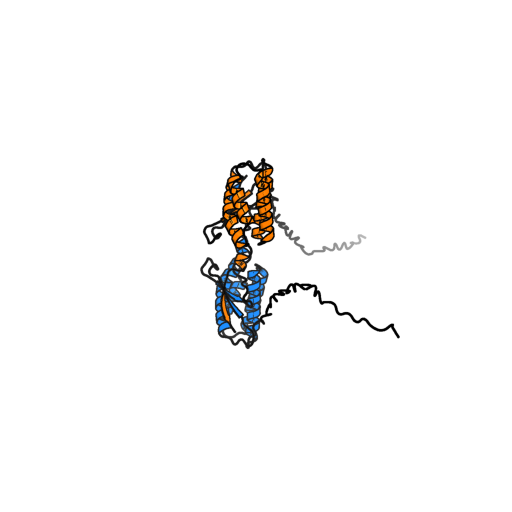8.81 71 GLU A N 1
ATOM 532 C CA . GLU A 1 71 ? 13.281 -22.156 -4.062 1 98.81 71 GLU A CA 1
ATOM 533 C C . GLU A 1 71 ? 12.531 -23.469 -3.893 1 98.81 71 GLU A C 1
ATOM 535 O O . GLU A 1 7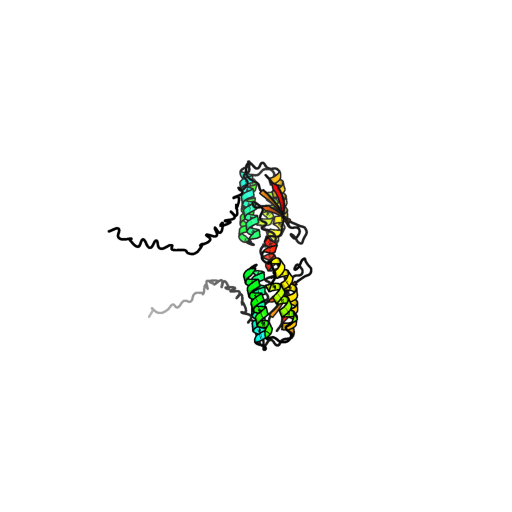1 ? 12.797 -24.438 -4.602 1 98.81 71 GLU A O 1
ATOM 540 N N . SER A 1 72 ? 11.68 -23.5 -2.973 1 98.81 72 SER A N 1
ATOM 541 C CA . SER A 1 72 ? 10.867 -24.688 -2.77 1 98.81 72 SER A CA 1
ATOM 542 C C . SER A 1 72 ? 10 -24.984 -3.988 1 98.81 72 SER A C 1
ATOM 544 O O . SER A 1 72 ? 9.797 -26.156 -4.348 1 98.81 72 SER A O 1
ATOM 546 N N . LEU A 1 73 ? 9.477 -23.922 -4.57 1 98.88 73 LEU A N 1
ATOM 547 C CA . LEU A 1 73 ? 8.68 -24.078 -5.785 1 98.88 73 LEU A CA 1
ATOM 548 C C . LEU A 1 73 ? 9.508 -24.703 -6.906 1 98.88 73 LEU A C 1
ATOM 550 O O . LEU A 1 73 ? 9.055 -25.625 -7.586 1 98.88 73 LEU A O 1
ATOM 554 N N . VAL A 1 74 ? 10.711 -24.172 -7.059 1 98.75 74 VAL A N 1
ATOM 555 C CA . VAL A 1 74 ? 11.617 -24.688 -8.078 1 98.75 74 VAL A CA 1
ATOM 556 C C . VAL A 1 74 ? 11.812 -26.188 -7.879 1 98.75 74 VAL A C 1
ATOM 558 O O . VAL A 1 74 ? 11.727 -26.969 -8.836 1 98.75 74 VAL A O 1
ATOM 561 N N . LYS A 1 75 ? 11.984 -26.609 -6.695 1 98.44 75 LYS A N 1
ATOM 562 C CA . LYS A 1 75 ? 12.195 -28.031 -6.395 1 98.44 75 LYS A CA 1
ATOM 563 C C . LYS A 1 75 ? 10.945 -28.844 -6.68 1 98.44 75 LYS A C 1
ATOM 565 O O . LYS A 1 75 ? 11.023 -29.938 -7.246 1 98.44 75 LYS A O 1
ATOM 570 N N . ALA A 1 76 ? 9.859 -28.375 -6.324 1 98.19 76 ALA A N 1
ATOM 571 C CA . ALA A 1 76 ? 8.602 -29.109 -6.477 1 98.19 76 ALA A CA 1
ATOM 572 C C . ALA A 1 76 ? 8.234 -29.266 -7.949 1 98.19 76 ALA A C 1
ATOM 574 O O . ALA A 1 76 ? 7.605 -30.266 -8.328 1 98.19 76 ALA A O 1
ATOM 575 N N . LEU A 1 77 ? 8.625 -28.328 -8.766 1 98.38 77 LEU A N 1
ATOM 576 C CA . LEU A 1 77 ? 8.219 -28.297 -10.172 1 98.38 77 LEU A CA 1
ATOM 577 C C . LEU A 1 77 ? 8.961 -29.375 -10.969 1 98.38 77 LEU A C 1
ATOM 579 O O . LEU A 1 77 ? 8.562 -29.703 -12.094 1 98.38 77 LEU A O 1
ATOM 583 N N . HIS A 1 78 ? 9.984 -29.906 -10.414 1 94.81 78 HIS A N 1
ATOM 584 C CA . HIS A 1 78 ? 10.773 -30.906 -11.102 1 94.81 78 HIS A CA 1
ATOM 585 C C . HIS A 1 78 ? 9.922 -32.125 -11.477 1 94.81 78 HIS A C 1
ATOM 587 O O . HIS A 1 78 ? 10.203 -32.812 -12.453 1 94.81 78 HIS A O 1
ATOM 593 N N . ASN A 1 79 ? 8.867 -32.344 -10.844 1 93 79 ASN A N 1
ATOM 594 C CA . ASN A 1 79 ? 8.039 -33.531 -11.039 1 93 79 ASN A CA 1
ATOM 595 C C . ASN A 1 79 ? 6.746 -33.188 -11.789 1 93 79 ASN A C 1
ATOM 597 O O . ASN A 1 79 ? 5.82 -34 -11.828 1 93 79 ASN A O 1
ATOM 601 N N . VAL A 1 80 ? 6.699 -32.094 -12.297 1 97.38 80 VAL A N 1
ATOM 602 C CA . VAL A 1 80 ? 5.48 -31.656 -12.977 1 97.38 80 VAL A CA 1
ATOM 603 C C . VAL A 1 80 ? 5.727 -31.578 -14.484 1 97.38 80 VAL A C 1
ATOM 605 O O . VAL A 1 80 ? 6.566 -30.812 -14.945 1 97.38 80 VAL A O 1
ATOM 608 N N . LYS A 1 81 ? 4.992 -32.312 -15.18 1 94.69 81 LYS A N 1
ATOM 609 C CA . LYS A 1 81 ? 5.121 -32.281 -16.625 1 94.69 81 LYS A CA 1
ATOM 610 C C . LYS A 1 81 ? 4.719 -30.938 -17.203 1 94.69 81 LYS A C 1
ATOM 612 O O . LYS A 1 81 ? 3.717 -30.359 -16.781 1 94.69 81 LYS A O 1
ATOM 617 N N . GLY A 1 82 ? 5.484 -30.453 -18.172 1 95.31 82 GLY A N 1
ATOM 618 C CA . GLY A 1 82 ? 5.133 -29.219 -18.859 1 95.31 82 GLY A CA 1
ATOM 619 C C . GLY A 1 82 ? 5.41 -27.969 -18.047 1 95.31 82 GLY A C 1
ATOM 620 O O . GLY A 1 82 ? 4.855 -26.906 -18.328 1 95.31 82 GLY A O 1
ATOM 621 N N . SER A 1 83 ? 6.23 -28.125 -17.047 1 97.69 83 SER A N 1
ATOM 622 C CA . SER A 1 83 ? 6.414 -27 -16.141 1 97.69 83 SER A CA 1
ATOM 623 C C . SER A 1 83 ? 7.73 -26.281 -16.406 1 97.69 83 SER A C 1
ATOM 625 O O . SER A 1 83 ? 8.203 -25.5 -15.57 1 97.69 83 SER A O 1
ATOM 627 N N . ASP A 1 84 ? 8.359 -26.406 -17.531 1 97.88 84 ASP A N 1
ATOM 628 C CA . ASP A 1 84 ? 9.688 -25.875 -17.812 1 97.88 84 ASP A CA 1
ATOM 629 C C . ASP A 1 84 ? 9.711 -24.359 -17.688 1 97.88 84 ASP A C 1
ATOM 631 O O . ASP A 1 84 ? 10.617 -23.797 -17.062 1 97.88 84 ASP A O 1
ATOM 635 N N . LYS A 1 85 ? 8.781 -23.719 -18.312 1 98.25 85 LYS A N 1
ATOM 636 C CA . LYS A 1 85 ? 8.75 -22.266 -18.266 1 98.25 85 LYS A CA 1
ATOM 637 C C . LYS A 1 85 ? 8.492 -21.766 -16.844 1 98.25 85 LYS A C 1
ATOM 639 O O . LYS A 1 85 ? 9.094 -20.781 -16.406 1 98.25 85 LYS A O 1
ATOM 644 N N . VAL A 1 86 ? 7.559 -22.438 -16.141 1 98.81 86 VAL A N 1
ATOM 645 C CA . VAL A 1 86 ? 7.289 -22.062 -14.758 1 98.81 86 VAL A CA 1
ATOM 646 C C . VAL A 1 86 ? 8.555 -22.234 -13.922 1 98.81 86 VAL A C 1
ATOM 648 O O . VAL A 1 86 ? 8.883 -21.359 -13.102 1 98.81 86 VAL A O 1
ATOM 651 N N . HIS A 1 87 ? 9.18 -23.312 -14.125 1 98.62 87 HIS A N 1
ATOM 652 C CA . HIS A 1 87 ? 10.43 -23.594 -13.422 1 98.62 87 HIS A CA 1
ATOM 653 C C . HIS A 1 87 ? 11.453 -22.5 -13.641 1 98.62 87 HIS A C 1
ATOM 655 O O . HIS A 1 87 ? 12.047 -22 -12.68 1 98.62 87 HIS A O 1
ATOM 661 N N . ALA A 1 88 ? 11.672 -22.125 -14.859 1 98.62 88 ALA A N 1
ATOM 662 C CA . ALA A 1 88 ? 12.648 -21.094 -15.203 1 98.62 88 ALA A CA 1
ATOM 663 C C . ALA A 1 88 ? 12.297 -19.766 -14.523 1 98.62 88 ALA A C 1
ATOM 665 O O . ALA A 1 88 ? 13.172 -19.094 -13.977 1 98.62 88 ALA A O 1
ATOM 666 N N . GLU A 1 89 ? 11.07 -19.375 -14.594 1 98.88 89 GLU A N 1
ATOM 667 C CA . GLU A 1 89 ? 10.648 -18.094 -14.016 1 98.88 89 GLU A CA 1
ATOM 668 C C . GLU A 1 89 ? 10.742 -18.125 -12.492 1 98.88 89 GLU A C 1
ATOM 670 O O . GLU A 1 89 ? 11.094 -17.125 -11.867 1 98.88 89 GLU A O 1
ATOM 675 N N . ALA A 1 90 ? 10.375 -19.266 -11.867 1 98.88 90 ALA A N 1
ATOM 676 C CA . ALA A 1 90 ? 10.508 -19.406 -10.422 1 98.88 90 ALA A CA 1
ATOM 677 C C . ALA A 1 90 ? 11.961 -19.25 -9.984 1 98.88 90 ALA A C 1
ATOM 679 O O . ALA A 1 90 ? 12.234 -18.656 -8.938 1 98.88 90 ALA A O 1
ATOM 680 N N . ALA A 1 91 ? 12.844 -19.781 -10.758 1 98.81 91 ALA A N 1
ATOM 681 C CA . ALA A 1 91 ? 14.273 -19.672 -10.453 1 98.81 91 ALA A CA 1
ATOM 682 C C . ALA A 1 91 ? 14.711 -18.203 -10.453 1 98.81 91 ALA A C 1
ATOM 684 O O . ALA A 1 91 ? 15.531 -17.797 -9.633 1 98.81 91 ALA A O 1
ATOM 685 N N . LYS A 1 92 ? 14.195 -17.422 -11.367 1 98.81 92 LYS A N 1
ATOM 686 C CA . LYS A 1 92 ? 14.523 -16 -11.422 1 98.81 92 LYS A CA 1
ATOM 687 C C . LYS A 1 92 ? 14.086 -15.289 -10.148 1 98.81 92 LYS A C 1
ATOM 689 O O . LYS A 1 92 ? 14.797 -14.422 -9.641 1 98.81 92 LYS A O 1
ATOM 694 N N . VAL A 1 93 ? 12.906 -15.641 -9.68 1 98.88 93 VAL A N 1
ATOM 695 C CA . VAL A 1 93 ? 12.438 -15.039 -8.43 1 98.88 93 VAL A CA 1
ATOM 696 C C . VAL A 1 93 ? 13.383 -15.406 -7.293 1 98.88 93 VAL A C 1
ATOM 698 O O . VAL A 1 93 ? 13.773 -14.547 -6.496 1 98.88 93 VAL A O 1
ATOM 701 N N . ALA A 1 94 ? 13.727 -16.656 -7.223 1 98.75 94 ALA A N 1
ATOM 702 C CA . ALA A 1 94 ? 14.594 -17.156 -6.156 1 98.75 94 ALA A CA 1
ATOM 703 C C . ALA A 1 94 ? 15.953 -16.469 -6.188 1 98.75 94 ALA A C 1
ATOM 705 O O . ALA A 1 94 ? 16.594 -16.281 -5.148 1 98.75 94 ALA A O 1
ATOM 706 N N . GLN A 1 95 ? 16.375 -16 -7.312 1 98.56 95 GLN A N 1
ATOM 707 C CA . GLN A 1 95 ? 17.703 -15.445 -7.496 1 98.56 95 GLN A CA 1
ATOM 708 C C . GLN A 1 95 ? 17.688 -13.922 -7.406 1 98.56 95 GLN A C 1
ATOM 710 O O . GLN A 1 95 ? 18.75 -13.289 -7.375 1 98.56 95 GLN A O 1
ATOM 715 N N . ALA A 1 96 ? 16.531 -13.422 -7.391 1 97.88 96 ALA A N 1
ATOM 716 C CA . ALA A 1 96 ? 16.422 -11.961 -7.344 1 97.88 96 ALA A CA 1
ATOM 717 C C . ALA A 1 96 ? 17.125 -11.398 -6.113 1 97.88 96 ALA A C 1
ATOM 719 O O . ALA A 1 96 ? 17.062 -11.992 -5.031 1 97.88 96 ALA A O 1
ATOM 720 N N . GLY A 1 97 ? 17.688 -10.203 -6.234 1 97.19 97 GLY A N 1
ATOM 721 C CA . GLY A 1 97 ? 18.516 -9.625 -5.184 1 97.19 97 GLY A CA 1
ATOM 722 C C . GLY A 1 97 ? 17.766 -8.625 -4.324 1 97.19 97 GLY A C 1
ATOM 723 O O . GLY A 1 97 ? 18.359 -8 -3.439 1 97.19 97 GLY A O 1
ATOM 724 N N . SER A 1 98 ? 16.531 -8.375 -4.66 1 93.75 98 SER A N 1
ATOM 725 C CA . SER A 1 98 ? 15.703 -7.441 -3.9 1 93.75 98 SER A CA 1
ATOM 726 C C . SER A 1 98 ? 14.227 -7.809 -4 1 93.75 98 SER A C 1
ATOM 728 O O . SER A 1 98 ? 13.828 -8.547 -4.902 1 93.75 98 SER A O 1
ATOM 730 N N . LEU A 1 99 ? 13.516 -7.258 -3.035 1 93.69 99 LEU A N 1
ATOM 731 C CA . LEU A 1 99 ? 12.078 -7.477 -3.053 1 93.69 99 LEU A CA 1
ATOM 732 C C . LEU A 1 99 ? 11.461 -6.922 -4.332 1 93.69 99 LEU A C 1
ATOM 734 O O . LEU A 1 99 ? 10.57 -7.547 -4.918 1 93.69 99 LEU A O 1
ATOM 738 N N . GLU A 1 100 ? 11.93 -5.781 -4.754 1 88.88 100 GLU A N 1
ATOM 739 C CA . GLU A 1 100 ? 11.438 -5.184 -5.988 1 88.88 100 GLU A CA 1
ATOM 740 C C . GLU A 1 100 ? 11.695 -6.094 -7.188 1 88.88 100 GLU A C 1
ATOM 742 O O . GLU A 1 100 ? 10.812 -6.297 -8.023 1 88.88 100 GLU A O 1
ATOM 747 N N . ASN A 1 101 ? 12.797 -6.625 -7.219 1 95 101 ASN A N 1
ATOM 748 C CA . ASN A 1 101 ? 13.141 -7.512 -8.328 1 95 101 ASN A CA 1
ATOM 749 C C . ASN A 1 101 ? 12.383 -8.836 -8.242 1 95 101 ASN A C 1
ATOM 751 O O . ASN A 1 101 ? 12.039 -9.422 -9.266 1 95 101 ASN A O 1
ATOM 755 N N . GLN A 1 102 ? 12.102 -9.297 -7.008 1 97.88 102 GLN A N 1
ATOM 756 C CA . GLN A 1 102 ? 11.242 -10.461 -6.859 1 97.88 102 GLN A CA 1
ATOM 757 C C . GLN A 1 102 ? 9.859 -10.203 -7.457 1 97.88 102 GLN A C 1
ATOM 759 O O . GLN A 1 102 ? 9.328 -11.039 -8.188 1 97.88 102 GLN A O 1
ATOM 764 N N . ARG A 1 103 ? 9.352 -9.039 -7.133 1 96.12 103 ARG A N 1
ATOM 765 C CA . ARG A 1 103 ? 8.016 -8.695 -7.613 1 96.12 103 ARG A CA 1
ATOM 766 C C . ARG A 1 103 ? 7.996 -8.586 -9.133 1 96.12 103 ARG A C 1
ATOM 768 O O . ARG A 1 103 ? 7.047 -9.039 -9.781 1 96.12 103 ARG A O 1
ATOM 775 N N . LYS A 1 104 ? 9.016 -8.031 -9.703 1 95 104 LYS A N 1
ATOM 776 C CA . LYS A 1 104 ? 9.102 -7.949 -11.156 1 95 104 LYS A CA 1
ATOM 777 C C . LYS A 1 104 ? 9.148 -9.336 -11.789 1 95 104 LYS A C 1
ATOM 779 O O . LYS A 1 104 ? 8.422 -9.617 -12.742 1 95 104 LYS A O 1
ATOM 784 N N . ALA A 1 105 ? 9.961 -10.172 -11.258 1 98.38 105 ALA A N 1
ATOM 785 C CA . ALA A 1 105 ? 10.102 -11.531 -11.773 1 98.38 105 ALA A CA 1
ATOM 786 C C . ALA A 1 105 ? 8.828 -12.344 -11.562 1 98.38 105 ALA A C 1
ATOM 788 O O . ALA A 1 105 ? 8.516 -13.234 -12.344 1 98.38 105 ALA A O 1
ATOM 789 N N . PHE A 1 106 ? 8.117 -12.047 -10.477 1 98.75 106 PHE A N 1
ATOM 790 C CA . PHE A 1 106 ? 6.91 -12.773 -10.109 1 98.75 106 PHE A CA 1
ATOM 791 C C . PHE A 1 106 ? 5.863 -12.672 -11.219 1 98.75 106 PHE A C 1
ATOM 793 O O . PHE A 1 106 ? 5.07 -13.594 -11.414 1 98.75 106 PHE A O 1
ATOM 800 N N . THR A 1 107 ? 5.871 -11.609 -12.031 1 98.31 107 THR A N 1
ATOM 801 C CA . THR A 1 107 ? 4.867 -11.391 -13.07 1 98.31 107 THR A CA 1
ATOM 802 C C . THR A 1 107 ? 4.918 -12.508 -14.117 1 98.31 107 THR A C 1
ATOM 804 O O . THR A 1 107 ? 3.902 -13.148 -14.398 1 98.31 107 THR A O 1
ATOM 807 N N . ALA A 1 108 ? 6.086 -12.727 -14.633 1 98.5 108 ALA A N 1
ATOM 808 C CA . ALA A 1 108 ? 6.227 -13.789 -15.625 1 98.5 108 ALA A CA 1
ATOM 809 C C . ALA A 1 108 ? 5.918 -15.156 -15.008 1 98.5 108 ALA A C 1
ATOM 811 O O . ALA A 1 108 ? 5.281 -16 -15.648 1 98.5 108 ALA A O 1
ATOM 812 N N . LEU A 1 109 ? 6.34 -15.375 -13.805 1 98.88 109 LEU A N 1
ATOM 813 C CA . LEU A 1 109 ? 6.039 -16.625 -13.109 1 98.88 109 LEU A CA 1
ATOM 814 C C . LEU A 1 109 ? 4.531 -16.828 -13.008 1 98.88 109 LEU A C 1
ATOM 816 O O . LEU A 1 109 ? 4.031 -17.906 -13.32 1 98.88 109 LEU A O 1
ATOM 820 N N . SER A 1 110 ? 3.861 -15.797 -12.562 1 98.81 110 SER A N 1
ATOM 821 C CA . SER A 1 110 ? 2.42 -15.898 -12.359 1 98.81 110 SER A CA 1
ATOM 822 C C . SER A 1 110 ? 1.695 -16.188 -13.672 1 98.81 110 SER A C 1
ATOM 824 O O . SER A 1 110 ? 0.753 -16.984 -13.703 1 98.81 110 SER A O 1
ATOM 826 N N . ASN A 1 111 ? 2.154 -15.57 -14.734 1 98.31 111 ASN A N 1
ATOM 827 C CA . ASN A 1 111 ? 1.549 -15.844 -16.031 1 98.31 111 ASN A CA 1
ATOM 828 C C . ASN A 1 111 ? 1.725 -17.297 -16.438 1 98.31 111 ASN A C 1
ATOM 830 O O . ASN A 1 111 ? 0.766 -17.953 -16.859 1 98.31 111 ASN A O 1
ATOM 834 N N . GLU A 1 112 ? 2.895 -17.781 -16.297 1 98.75 112 GLU A N 1
ATOM 835 C CA . GLU A 1 112 ? 3.166 -19.156 -16.672 1 98.75 112 GLU A CA 1
ATOM 836 C C . GLU A 1 112 ? 2.439 -20.141 -15.758 1 98.75 112 GLU A C 1
ATOM 838 O O . GLU A 1 112 ? 1.956 -21.188 -16.203 1 98.75 112 GLU A O 1
ATOM 843 N N . MET A 1 113 ? 2.389 -19.844 -14.461 1 98.69 113 MET A N 1
ATOM 844 C CA . MET A 1 113 ? 1.664 -20.703 -13.523 1 98.69 113 MET A CA 1
ATOM 845 C C . MET A 1 113 ? 0.178 -20.75 -13.859 1 98.69 113 MET A C 1
ATOM 847 O O . MET A 1 113 ? -0.449 -21.797 -13.797 1 98.69 113 MET A O 1
ATOM 851 N N . ALA A 1 114 ? -0.345 -19.594 -14.18 1 98.31 114 ALA A N 1
ATOM 852 C CA . ALA A 1 114 ? -1.751 -19.547 -14.57 1 98.31 114 ALA A CA 1
ATOM 853 C C . ALA A 1 114 ? -2.014 -20.438 -15.773 1 98.31 114 ALA A C 1
ATOM 855 O O . ALA A 1 114 ? -2.998 -21.188 -15.797 1 98.31 114 ALA A O 1
ATOM 856 N N . THR A 1 115 ? -1.159 -20.359 -16.766 1 97.81 115 THR A N 1
ATOM 857 C CA . THR A 1 115 ? -1.286 -21.203 -17.953 1 97.81 115 THR A CA 1
ATOM 858 C C . THR A 1 115 ? -1.268 -22.688 -17.562 1 97.81 115 THR A C 1
ATOM 860 O O . THR A 1 115 ? -2.104 -23.469 -18.031 1 97.81 115 THR A O 1
ATOM 863 N N . LEU A 1 116 ? -0.34 -23.078 -16.719 1 97.69 116 LEU A N 1
ATOM 864 C CA . LEU A 1 116 ? -0.184 -24.469 -16.297 1 97.69 116 LEU A CA 1
ATOM 865 C C . LEU A 1 116 ? -1.426 -24.953 -15.547 1 97.69 116 LEU A C 1
ATOM 867 O O . LEU A 1 116 ? -1.949 -26.031 -15.844 1 97.69 116 LEU A O 1
ATOM 871 N N . VAL A 1 117 ? -1.933 -24.141 -14.648 1 97.31 117 VAL A N 1
ATOM 872 C CA . VAL A 1 117 ? -3.037 -24.516 -13.773 1 97.31 117 VAL A CA 1
ATOM 873 C C . VAL A 1 117 ? -4.336 -24.578 -14.57 1 97.31 117 VAL A C 1
ATOM 875 O O . VAL A 1 117 ? -5.199 -25.422 -14.312 1 97.31 117 VAL A O 1
ATOM 878 N N . LYS A 1 118 ? -4.504 -23.766 -15.5 1 96.25 118 LYS A N 1
ATOM 879 C CA . LYS A 1 118 ? -5.707 -23.75 -16.328 1 96.25 118 LYS A CA 1
ATOM 880 C C . LYS A 1 118 ? -5.809 -25.016 -17.188 1 96.25 118 LYS A C 1
ATOM 882 O O . LYS A 1 118 ? -6.91 -25.438 -17.547 1 96.25 118 LYS A O 1
ATOM 887 N N . GLY A 1 119 ? -4.688 -25.578 -17.469 1 94.94 119 GLY A N 1
ATOM 888 C CA . GLY A 1 119 ? -4.664 -26.812 -18.25 1 94.94 119 GLY A CA 1
ATOM 889 C C . GLY A 1 119 ? -4.742 -28.062 -17.406 1 94.94 119 GLY A C 1
ATOM 890 O O . GLY A 1 119 ? -4.766 -29.172 -17.922 1 94.94 119 GLY A O 1
ATOM 891 N N . ALA A 1 120 ? -4.742 -27.922 -16.172 1 95.38 120 ALA A N 1
ATOM 892 C CA . ALA A 1 120 ? -4.703 -29.062 -15.25 1 95.38 120 ALA A CA 1
ATOM 893 C C . ALA A 1 120 ? -6.105 -29.422 -14.766 1 95.38 120 ALA A C 1
ATOM 895 O O . ALA A 1 120 ? -7.039 -28.625 -14.906 1 95.38 120 ALA A O 1
ATOM 896 N N . ASP A 1 121 ? -6.27 -30.656 -14.195 1 93.5 121 ASP A N 1
ATOM 897 C CA . ASP A 1 121 ? -7.523 -31.109 -13.602 1 93.5 121 ASP A CA 1
ATOM 898 C C . ASP A 1 121 ? -7.578 -30.75 -12.117 1 93.5 121 ASP A C 1
ATOM 900 O O . ASP A 1 121 ? -6.805 -31.281 -11.312 1 93.5 121 ASP A O 1
ATOM 904 N N . ILE A 1 122 ? -8.453 -29.859 -11.797 1 93.94 122 ILE A N 1
ATOM 905 C CA . ILE A 1 122 ? -8.742 -29.562 -10.398 1 93.94 122 ILE A CA 1
ATOM 906 C C . ILE A 1 122 ? -9.828 -30.5 -9.883 1 93.94 122 ILE A C 1
ATOM 908 O O . ILE A 1 122 ? -10.961 -30.484 -10.383 1 93.94 122 ILE A O 1
ATOM 912 N N . SER A 1 123 ? -9.5 -31.25 -8.93 1 94.06 123 SER A N 1
ATOM 913 C CA . SER A 1 123 ? -10.406 -32.312 -8.469 1 94.06 123 SER A CA 1
ATOM 914 C C . SER A 1 123 ? -11.406 -31.766 -7.453 1 94.06 123 SER A C 1
ATOM 916 O O . SER A 1 123 ? -12.5 -32.312 -7.301 1 94.06 123 SER A O 1
ATOM 918 N N . MET A 1 124 ? -10.977 -30.766 -6.746 1 93.5 124 MET A N 1
ATOM 919 C CA . MET A 1 124 ? -11.844 -30.141 -5.758 1 93.5 124 MET A CA 1
ATOM 920 C C . MET A 1 124 ? -11.469 -28.672 -5.559 1 93.5 124 MET A C 1
ATOM 922 O O . MET A 1 124 ? -10.297 -28.312 -5.672 1 93.5 124 MET A O 1
ATOM 926 N N . GLY A 1 125 ? -12.523 -27.938 -5.227 1 94.31 125 GLY A N 1
ATOM 927 C CA . GLY A 1 125 ? -12.289 -26.531 -4.898 1 94.31 125 GLY A CA 1
ATOM 928 C C . GLY A 1 125 ? -12.148 -25.656 -6.121 1 94.31 125 GLY A C 1
ATOM 929 O O . GLY A 1 125 ? -12.484 -26.062 -7.234 1 94.31 125 GLY A O 1
ATOM 930 N N . GLU A 1 126 ? -11.766 -24.375 -5.902 1 95.12 126 GLU A N 1
ATOM 931 C CA . GLU A 1 126 ? -11.547 -23.391 -6.957 1 95.12 126 GLU A CA 1
ATOM 932 C C . GLU A 1 126 ? -10.445 -22.406 -6.574 1 95.12 126 GLU A C 1
ATOM 934 O O . GLU A 1 126 ? -10.023 -22.359 -5.418 1 95.12 126 GLU A O 1
ATOM 939 N N . LEU A 1 127 ? -9.906 -21.797 -7.574 1 96.88 127 LEU A N 1
ATOM 940 C CA . LEU A 1 127 ? -8.945 -20.719 -7.379 1 96.88 127 LEU A CA 1
ATOM 941 C C . LEU A 1 127 ? -9.25 -19.547 -8.312 1 96.88 127 LEU A C 1
ATOM 943 O O . LEU A 1 127 ? -10.148 -19.641 -9.148 1 96.88 127 LEU A O 1
ATOM 947 N N . TYR A 1 128 ? -8.617 -18.453 -8.07 1 95.44 128 TYR A N 1
ATOM 948 C CA . TYR A 1 128 ? -8.969 -17.219 -8.742 1 95.44 128 TYR A CA 1
ATOM 949 C C . TYR A 1 128 ? -7.758 -16.609 -9.445 1 95.44 128 TYR A C 1
ATOM 951 O O . TYR A 1 128 ? -6.66 -16.578 -8.883 1 95.44 128 TYR A O 1
ATOM 959 N N . LEU A 1 129 ? -7.973 -16.25 -10.664 1 97.25 129 LEU A N 1
ATOM 960 C CA . LEU A 1 129 ? -7.027 -15.375 -11.352 1 97.25 129 LEU A CA 1
ATOM 961 C C . LEU A 1 129 ? -7.352 -13.906 -11.094 1 97.25 129 LEU A C 1
ATOM 963 O O . LEU A 1 129 ? -8.43 -13.43 -11.461 1 97.25 129 LEU A O 1
ATOM 967 N N . GLU A 1 130 ? -6.41 -13.25 -10.477 1 94.38 130 GLU A N 1
ATOM 968 C CA . GLU A 1 130 ? -6.602 -11.844 -10.117 1 94.38 130 GLU A CA 1
ATOM 969 C C . GLU A 1 130 ? -5.645 -10.945 -10.891 1 94.38 130 GLU A C 1
ATOM 971 O O . GLU A 1 130 ? -4.676 -11.422 -11.492 1 94.38 130 GLU A O 1
ATOM 976 N N . TYR A 1 131 ? -5.965 -9.594 -10.914 1 92.69 131 TYR A N 1
ATOM 977 C CA . TYR A 1 131 ? -5.27 -8.664 -11.797 1 92.69 131 TYR A CA 1
ATOM 978 C C . TYR A 1 131 ? -5.234 -7.262 -11.195 1 92.69 131 TYR A C 1
ATOM 980 O O . TYR A 1 131 ? -6.207 -6.824 -10.57 1 92.69 131 TYR A O 1
ATOM 988 N N . CYS A 1 132 ? -4.168 -6.617 -11.375 1 87.75 132 CYS A N 1
ATOM 989 C CA . CYS A 1 132 ? -4.055 -5.199 -11.055 1 87.75 132 CYS A CA 1
ATOM 990 C C . CYS A 1 132 ? -3.477 -4.418 -12.234 1 87.75 132 CYS A C 1
ATOM 992 O O . CYS A 1 132 ? -2.338 -4.652 -12.641 1 87.75 132 CYS A O 1
ATOM 994 N N . PRO A 1 133 ? -4.184 -3.494 -12.812 1 83.75 133 PRO A N 1
ATOM 995 C CA . PRO A 1 133 ? -3.682 -2.699 -13.938 1 83.75 133 PRO A CA 1
ATOM 996 C C . PRO A 1 133 ? -2.492 -1.82 -13.555 1 83.75 133 PRO A C 1
ATOM 998 O O . PRO A 1 133 ? -1.724 -1.401 -14.422 1 83.75 133 PRO A O 1
ATOM 1001 N N . MET A 1 134 ? -2.305 -1.54 -12.281 1 78.06 134 MET A N 1
ATOM 1002 C CA . MET A 1 134 ? -1.275 -0.617 -11.812 1 78.06 134 MET A CA 1
ATOM 1003 C C . MET A 1 134 ? 0.047 -1.342 -11.586 1 78.06 134 MET A C 1
ATOM 1005 O O . MET A 1 134 ? 1.082 -0.706 -11.383 1 78.06 134 MET A O 1
ATOM 1009 N N . ALA A 1 135 ? -0.003 -2.629 -11.508 1 83.31 135 ALA A N 1
ATOM 1010 C CA . ALA A 1 135 ? 1.228 -3.389 -11.312 1 83.31 135 ALA A CA 1
ATOM 1011 C C . ALA A 1 135 ? 2.234 -3.1 -12.422 1 83.31 135 ALA A C 1
ATOM 1013 O O . ALA A 1 135 ? 1.854 -2.691 -13.523 1 83.31 135 ALA A O 1
ATOM 1014 N N . ASN A 1 136 ? 3.559 -3.227 -12.039 1 85.56 136 ASN A N 1
ATOM 1015 C CA . ASN A 1 136 ? 4.648 -3.115 -13 1 85.56 136 ASN A CA 1
ATOM 1016 C C . ASN A 1 136 ? 4.598 -1.791 -13.758 1 85.56 136 ASN A C 1
ATOM 1018 O O . ASN A 1 136 ? 4.66 -1.77 -14.992 1 85.56 136 ASN A O 1
ATOM 1022 N N . GLY A 1 137 ? 4.469 -0.783 -13.062 1 74.88 137 GLY A N 1
ATOM 1023 C CA . GLY A 1 137 ? 4.43 0.529 -13.688 1 74.88 137 GLY A CA 1
ATOM 1024 C C . GLY A 1 137 ? 3.234 0.722 -14.594 1 74.88 137 GLY A C 1
ATOM 1025 O O . GLY A 1 137 ? 3.363 1.275 -15.688 1 74.88 137 GLY A O 1
ATOM 1026 N N . ASN A 1 138 ? 2.113 0.108 -14.328 1 76.5 138 ASN A N 1
ATOM 1027 C CA . ASN A 1 138 ? 0.838 0.281 -15.016 1 76.5 138 ASN A CA 1
ATOM 1028 C C . ASN A 1 138 ? 0.747 -0.6 -16.266 1 76.5 138 ASN A C 1
ATOM 1030 O O . ASN A 1 138 ? -0.098 -0.372 -17.125 1 76.5 138 ASN A O 1
ATOM 1034 N N . THR A 1 139 ? 1.575 -1.519 -16.406 1 84 139 THR A N 1
ATOM 1035 C CA . THR A 1 139 ? 1.443 -2.463 -17.5 1 84 139 THR A CA 1
ATOM 1036 C C . THR A 1 139 ? 0.643 -3.689 -17.078 1 84 139 THR A C 1
ATOM 1038 O O . THR A 1 139 ? 0.34 -4.559 -17.891 1 84 139 THR A O 1
ATOM 1041 N N . GLY A 1 140 ? 0.32 -3.676 -15.844 1 87.69 140 GLY A N 1
ATOM 1042 C CA . GLY A 1 140 ? -0.563 -4.715 -15.344 1 87.69 140 GLY A CA 1
ATOM 1043 C C . GLY A 1 140 ? 0.182 -5.914 -14.789 1 87.69 140 GLY A 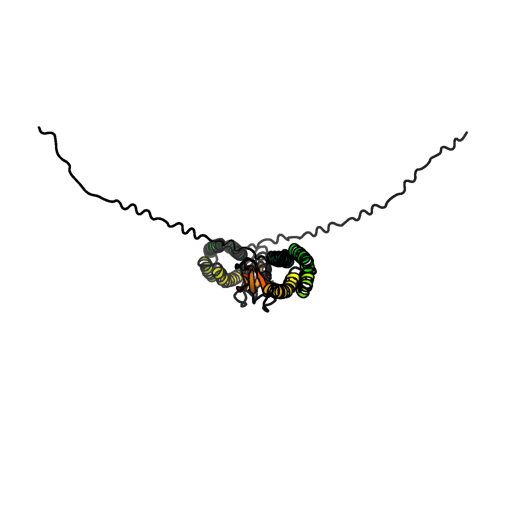C 1
ATOM 1044 O O . GLY A 1 140 ? 1.381 -6.07 -15.031 1 87.69 140 GLY A O 1
ATOM 1045 N N . GLY A 1 141 ? -0.445 -6.695 -13.891 1 94.56 141 GLY A N 1
ATOM 1046 C CA . GLY A 1 141 ? 0.062 -7.949 -13.352 1 94.56 141 GLY A CA 1
ATOM 1047 C C . GLY A 1 141 ? -1.034 -8.875 -12.867 1 94.56 141 GLY A C 1
ATOM 1048 O O . GLY A 1 141 ? -1.965 -8.445 -12.18 1 94.56 141 GLY A O 1
ATOM 1049 N N . TYR A 1 142 ? -0.914 -10.133 -13.312 1 96.75 142 TYR A N 1
ATOM 1050 C CA . TYR A 1 142 ? -1.818 -11.195 -12.875 1 96.75 142 TYR A CA 1
ATOM 1051 C C . TYR A 1 142 ? -1.203 -12.008 -11.742 1 96.75 142 TYR A C 1
ATOM 1053 O O . TYR A 1 142 ? 0.021 -12.094 -11.625 1 96.75 142 TYR A O 1
ATOM 1061 N N . TRP A 1 143 ? -2.096 -12.531 -10.914 1 98.31 143 TRP A N 1
ATOM 1062 C CA . TRP A 1 143 ? -1.662 -13.562 -9.984 1 98.31 143 TRP A CA 1
ATOM 1063 C C . TRP A 1 143 ? -2.812 -14.5 -9.641 1 98.31 143 TRP A C 1
ATOM 1065 O O . TRP A 1 143 ? -3.965 -14.234 -9.984 1 98.31 143 TRP A O 1
ATOM 1075 N N . LEU A 1 144 ? -2.461 -15.672 -9.07 1 98.25 144 LEU A N 1
ATOM 1076 C CA . LEU A 1 144 ? -3.441 -16.641 -8.594 1 98.25 144 LEU A CA 1
ATOM 1077 C C . LEU A 1 144 ? -3.666 -16.5 -7.094 1 98.25 144 LEU A C 1
ATOM 1079 O O . LEU A 1 144 ? -2.732 -16.188 -6.348 1 98.25 144 LEU A O 1
ATOM 1083 N N . SER A 1 145 ? -4.887 -16.75 -6.656 1 96.44 145 SER A N 1
ATOM 1084 C CA . SER A 1 145 ? -5.281 -16.641 -5.258 1 96.44 145 SER A CA 1
ATOM 1085 C C . SER A 1 145 ? -6.289 -17.719 -4.875 1 96.44 145 SER A C 1
ATOM 1087 O O . SER A 1 145 ? -7.09 -18.156 -5.711 1 96.44 145 SER A O 1
ATOM 1089 N N . ASN A 1 146 ? -6.195 -18.125 -3.611 1 96.25 146 ASN A N 1
ATOM 1090 C CA . ASN A 1 146 ? -7.188 -19.047 -3.08 1 96.25 146 ASN A CA 1
ATOM 1091 C C . ASN A 1 146 ? -8.445 -18.328 -2.619 1 96.25 146 ASN A C 1
ATOM 1093 O O . ASN A 1 146 ? -9.469 -18.953 -2.34 1 96.25 146 ASN A O 1
ATOM 1097 N N . GLU A 1 147 ? -8.336 -17.016 -2.564 1 92.38 147 GLU A N 1
ATOM 1098 C CA . GLU A 1 147 ? -9.43 -16.203 -2.045 1 92.38 147 GLU A CA 1
ATOM 1099 C C . GLU A 1 147 ? -9.836 -15.109 -3.037 1 92.38 147 GLU A C 1
ATOM 1101 O O . GLU A 1 147 ? -9 -14.625 -3.807 1 92.38 147 GLU A O 1
ATOM 1106 N N . LYS A 1 148 ? -11.086 -14.758 -2.953 1 89.25 148 LYS A N 1
ATOM 1107 C CA . LYS A 1 148 ? -11.57 -13.664 -3.787 1 89.25 148 LYS A CA 1
ATOM 1108 C C . LYS A 1 148 ? -11.07 -12.32 -3.277 1 89.25 148 LYS A C 1
ATOM 1110 O O . LYS A 1 148 ? -10.906 -11.375 -4.055 1 89.25 148 LYS A O 1
ATOM 1115 N N . GLU A 1 149 ? -10.93 -12.352 -1.979 1 87.19 149 GLU A N 1
ATOM 1116 C CA . GLU A 1 149 ? -10.398 -11.117 -1.407 1 87.19 149 GLU A CA 1
ATOM 1117 C C . GLU A 1 149 ? -9.047 -10.766 -2.027 1 87.19 149 GLU A C 1
ATOM 1119 O O . GLU A 1 149 ? -8.156 -11.617 -2.121 1 87.19 149 GLU A O 1
ATOM 1124 N N . ILE A 1 150 ? -8.914 -9.492 -2.445 1 87.25 150 ILE A N 1
ATOM 1125 C CA . ILE A 1 150 ? -7.707 -9.055 -3.143 1 87.25 150 ILE A CA 1
ATOM 1126 C C . ILE A 1 150 ? -6.602 -8.766 -2.131 1 87.25 150 ILE A C 1
ATOM 1128 O O . ILE A 1 150 ? -6.77 -7.938 -1.232 1 87.25 150 ILE A O 1
ATOM 1132 N N . ARG A 1 151 ? -5.539 -9.43 -2.252 1 88.62 151 ARG A N 1
ATOM 1133 C CA . ARG A 1 151 ? -4.258 -9.141 -1.62 1 88.62 151 ARG A CA 1
ATOM 1134 C C . ARG A 1 151 ? -3.137 -9.094 -2.654 1 88.62 151 ARG A C 1
ATOM 1136 O O . ARG A 1 151 ? -2.6 -10.125 -3.049 1 88.62 151 ARG A O 1
ATOM 1143 N N . ASN A 1 152 ? -2.795 -7.918 -3.014 1 90.12 152 ASN A N 1
ATOM 1144 C CA . ASN A 1 152 ? -1.94 -7.66 -4.168 1 90.12 152 ASN A CA 1
ATOM 1145 C C . ASN A 1 152 ? -0.469 -7.895 -3.838 1 90.12 152 ASN A C 1
ATOM 1147 O O . ASN A 1 152 ? 0.08 -7.262 -2.936 1 90.12 152 ASN A O 1
ATOM 1151 N N . PRO A 1 153 ? 0.122 -8.789 -4.559 1 93.94 153 PRO A N 1
ATOM 1152 C CA . PRO A 1 153 ? 1.517 -9.117 -4.25 1 93.94 153 PRO A CA 1
ATOM 1153 C C . PRO A 1 153 ? 2.502 -8.102 -4.824 1 93.94 153 PRO A C 1
ATOM 1155 O O . PRO A 1 153 ? 3.709 -8.211 -4.594 1 93.94 153 PRO A O 1
ATOM 1158 N N . TYR A 1 154 ? 2.061 -7.113 -5.52 1 91.12 154 TYR A N 1
ATOM 1159 C CA . TYR A 1 154 ? 2.975 -6.273 -6.285 1 91.12 154 TYR A CA 1
ATOM 1160 C C . TYR A 1 154 ? 3.338 -5.016 -5.508 1 91.12 154 TYR A C 1
ATOM 1162 O O . TYR A 1 154 ? 4.285 -4.309 -5.867 1 91.12 154 TYR A O 1
ATOM 1170 N N . PHE A 1 155 ? 2.572 -4.703 -4.387 1 80.19 155 PHE A N 1
ATOM 1171 C CA . PHE A 1 155 ? 2.801 -3.412 -3.746 1 80.19 155 PHE A CA 1
ATOM 1172 C C . PHE A 1 155 ? 3.088 -3.592 -2.26 1 80.19 155 PHE A C 1
ATOM 1174 O O . PHE A 1 155 ? 3.689 -2.719 -1.629 1 80.19 155 PHE A O 1
ATOM 1181 N N . GLY A 1 156 ? 2.82 -4.586 -1.742 1 71.75 156 GLY A N 1
ATOM 1182 C CA . GLY A 1 156 ? 3.008 -4.699 -0.304 1 71.75 156 GLY A CA 1
ATOM 1183 C C . GLY A 1 156 ? 3.16 -3.359 0.386 1 71.75 156 GLY A C 1
ATOM 1184 O O . GLY A 1 156 ? 2.236 -2.541 0.376 1 71.75 156 GLY A O 1
ATOM 1185 N N . ASP A 1 157 ? 4.285 -3.0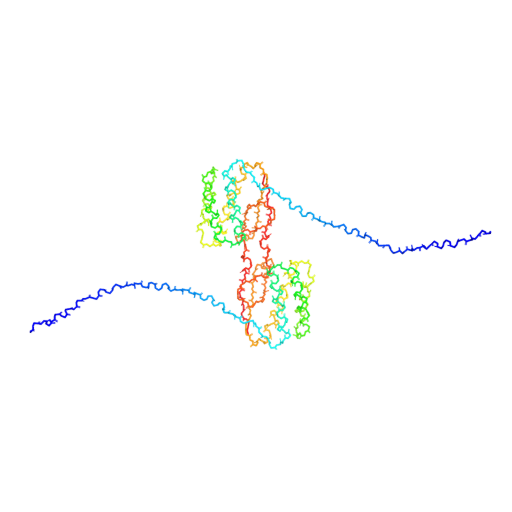33 0.823 1 70.88 157 ASP A N 1
ATOM 1186 C CA . ASP A 1 157 ? 4.574 -1.803 1.554 1 70.88 157 ASP A CA 1
ATOM 1187 C C . ASP A 1 157 ? 5.059 -0.705 0.61 1 70.88 157 ASP A C 1
ATOM 1189 O O . ASP A 1 157 ? 5.352 0.41 1.046 1 70.88 157 ASP A O 1
ATOM 1193 N N . LYS A 1 158 ? 5.004 -0.977 -0.63 1 67.75 158 LYS A N 1
ATOM 1194 C CA . LYS A 1 158 ? 5.562 -0.042 -1.604 1 67.75 158 LYS A CA 1
ATOM 1195 C C . LYS A 1 158 ? 4.738 1.241 -1.669 1 67.75 158 LYS A C 1
ATOM 1197 O O . LYS A 1 158 ? 5.293 2.338 -1.748 1 67.75 158 LYS A O 1
ATOM 1202 N N . MET A 1 159 ? 3.508 1.002 -1.529 1 70.62 159 MET A N 1
ATOM 1203 C CA . MET A 1 159 ? 2.662 2.182 -1.69 1 70.62 159 MET A CA 1
ATOM 1204 C C . MET A 1 159 ? 2.789 3.111 -0.488 1 70.62 159 MET A C 1
ATOM 1206 O O . MET A 1 159 ? 2.707 4.332 -0.63 1 70.62 159 MET A O 1
ATOM 1210 N N . LEU A 1 160 ? 3.115 2.426 0.679 1 75.12 160 LEU A N 1
ATOM 1211 C CA . LEU A 1 160 ? 3.328 3.23 1.878 1 75.12 160 LEU A CA 1
ATOM 1212 C C . LEU A 1 160 ? 4.582 4.086 1.74 1 75.12 160 LEU A C 1
ATOM 1214 O O . LEU A 1 160 ? 4.668 5.164 2.332 1 75.12 160 LEU A O 1
ATOM 1218 N N . LYS A 1 161 ? 5.395 3.646 0.816 1 73.06 161 LYS A N 1
ATOM 1219 C CA . LYS A 1 161 ? 6.672 4.336 0.687 1 73.06 161 LYS A CA 1
ATOM 1220 C C . LYS A 1 161 ? 6.727 5.164 -0.594 1 73.06 161 LYS A C 1
ATOM 1222 O O . LYS A 1 161 ? 7.77 5.723 -0.936 1 73.06 161 LYS A O 1
ATOM 1227 N N . CYS A 1 162 ? 5.672 5.141 -1.185 1 75 162 CYS A N 1
ATOM 1228 C CA . CYS A 1 162 ? 5.621 5.934 -2.406 1 75 162 CYS A CA 1
ATOM 1229 C C . CYS A 1 162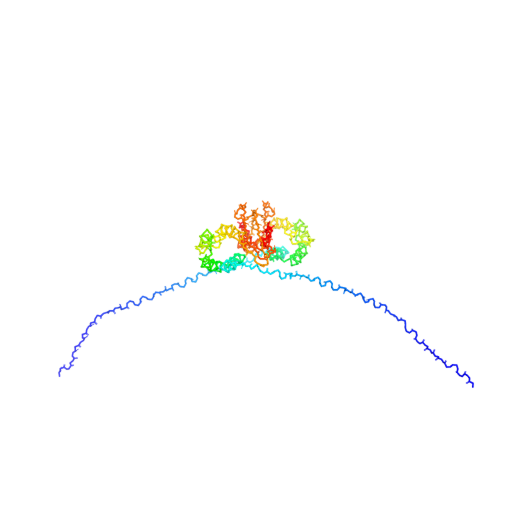 ? 5.527 7.422 -2.088 1 75 162 CYS A C 1
ATOM 1231 O O . CYS A 1 162 ? 4.574 7.863 -1.446 1 75 162 CYS A O 1
ATOM 1233 N N . GLY A 1 163 ? 6.367 8.141 -2.404 1 80.25 163 GLY A N 1
ATOM 1234 C CA . GLY A 1 163 ? 6.453 9.586 -2.203 1 80.25 163 GLY A CA 1
ATOM 1235 C C . GLY A 1 163 ? 7.879 10.086 -2.078 1 80.25 163 GLY A C 1
ATOM 1236 O O . GLY A 1 163 ? 8.828 9.312 -2.215 1 80.25 163 GLY A O 1
ATOM 1237 N N . SER A 1 164 ? 8.008 11.367 -2.113 1 86.19 164 SER A N 1
ATOM 1238 C CA . SER A 1 164 ? 9.312 12 -1.965 1 86.19 164 SER A CA 1
ATOM 1239 C C . SER A 1 164 ? 9.219 13.266 -1.118 1 86.19 164 SER A C 1
ATOM 1241 O O . SER A 1 164 ? 8.156 13.875 -1.024 1 86.19 164 SER A O 1
ATOM 1243 N N . VAL A 1 165 ? 10.359 13.594 -0.481 1 89.38 165 VAL A N 1
ATOM 1244 C CA . VAL A 1 165 ? 10.469 14.875 0.204 1 89.38 165 VAL A CA 1
ATOM 1245 C C . VAL A 1 165 ? 10.633 16 -0.821 1 89.38 165 VAL A C 1
ATOM 1247 O O . VAL A 1 165 ? 11.539 15.953 -1.651 1 89.38 165 VAL A O 1
ATOM 1250 N N . LYS A 1 166 ? 9.742 16.938 -0.808 1 91.75 166 LYS A N 1
ATOM 1251 C CA . LYS A 1 166 ? 9.82 18.047 -1.759 1 91.75 166 LYS A CA 1
ATOM 1252 C C . LYS A 1 166 ? 10.461 19.266 -1.125 1 91.75 166 LYS A C 1
ATOM 1254 O O . LYS A 1 166 ? 11.055 20.094 -1.821 1 91.75 166 LYS A O 1
ATOM 1259 N N . GLU A 1 167 ? 10.336 19.422 0.13 1 93.06 167 GLU A N 1
ATOM 1260 C CA . GLU A 1 167 ? 10.828 20.594 0.828 1 93.06 167 GLU A CA 1
ATOM 1261 C C . GLU A 1 167 ? 11.094 20.297 2.301 1 93.06 167 GLU A C 1
ATOM 1263 O O . GLU A 1 167 ? 10.336 19.562 2.934 1 93.06 167 GLU A O 1
ATOM 1268 N N . THR A 1 168 ? 12.156 20.75 2.83 1 93.5 168 THR A N 1
ATOM 1269 C CA . THR A 1 168 ? 12.391 20.797 4.27 1 93.5 168 THR A CA 1
ATOM 1270 C C . THR A 1 168 ? 12.008 22.172 4.828 1 93.5 168 THR A C 1
ATOM 1272 O O . THR A 1 168 ? 12.461 23.203 4.328 1 93.5 168 THR A O 1
ATOM 1275 N N . ILE A 1 169 ? 11.18 22.188 5.805 1 93.38 169 ILE A N 1
ATOM 1276 C CA . ILE A 1 169 ? 10.68 23.422 6.395 1 93.38 169 ILE A CA 1
ATOM 1277 C C . ILE A 1 169 ? 11.25 23.594 7.801 1 93.38 169 ILE A C 1
ATOM 1279 O O . ILE A 1 169 ? 11.141 22.688 8.633 1 93.38 169 ILE A O 1
ATOM 1283 N N . ASN A 1 170 ? 11.828 24.625 8.047 1 91.75 170 ASN A N 1
ATOM 1284 C CA . ASN A 1 170 ? 12.453 24.906 9.336 1 91.75 170 ASN A CA 1
ATOM 1285 C C . ASN A 1 170 ? 12.516 26.406 9.609 1 91.75 170 ASN A C 1
ATOM 1287 O O . ASN A 1 170 ? 12.375 27.219 8.695 1 91.75 170 ASN A O 1
ATOM 1291 N N . MET B 1 1 ? 81.438 -33.125 40.156 1 25.81 1 MET B N 1
ATOM 1292 C CA . MET B 1 1 ? 81.375 -33.125 38.719 1 25.81 1 MET B CA 1
ATOM 1293 C C . MET B 1 1 ? 80 -32.688 38.25 1 25.81 1 MET B C 1
ATOM 1295 O O . MET B 1 1 ? 79 -32.812 39 1 25.81 1 MET B O 1
ATOM 1299 N N . LYS B 1 2 ? 80.125 -31.766 37.219 1 29.56 2 LYS B N 1
ATOM 1300 C CA . LYS B 1 2 ? 79.375 -30.734 36.531 1 29.56 2 LYS B CA 1
ATOM 1301 C C . LYS B 1 2 ? 78.188 -31.328 35.844 1 29.56 2 LYS B C 1
ATOM 1303 O O . LYS B 1 2 ? 78.312 -31.938 34.75 1 29.56 2 LYS B O 1
ATOM 1308 N N . LYS B 1 3 ? 77.312 -32.062 36.719 1 27.67 3 LYS B N 1
ATOM 1309 C CA . LYS B 1 3 ? 76.125 -32.719 36.219 1 27.67 3 LYS B CA 1
ATOM 1310 C C . LYS B 1 3 ? 75.25 -31.781 35.344 1 27.67 3 LYS B C 1
ATOM 1312 O O . LYS B 1 3 ? 75.062 -30.625 35.719 1 27.67 3 LYS B O 1
ATOM 1317 N N . THR B 1 4 ? 75.375 -31.938 34.031 1 33.09 4 THR B N 1
ATOM 1318 C CA . THR B 1 4 ? 74.875 -31.469 32.75 1 33.09 4 THR B CA 1
ATOM 1319 C C . THR B 1 4 ? 73.375 -31.469 32.75 1 33.09 4 THR B C 1
ATOM 1321 O O . THR B 1 4 ? 72.688 -32.531 32.812 1 33.09 4 THR B O 1
ATOM 1324 N N . MET B 1 5 ? 72.75 -30.734 33.781 1 28.12 5 MET B N 1
ATOM 1325 C CA . MET B 1 5 ? 71.312 -30.812 33.938 1 28.12 5 MET B CA 1
ATOM 1326 C C . MET B 1 5 ? 70.562 -30.422 32.625 1 28.12 5 MET B C 1
ATOM 1328 O O . MET B 1 5 ? 71.062 -29.531 31.906 1 28.12 5 MET B O 1
ATOM 1332 N N . ILE B 1 6 ? 69.812 -31.312 32.094 1 30.27 6 ILE B N 1
ATOM 1333 C CA . ILE B 1 6 ? 68.938 -31.625 30.953 1 30.27 6 ILE B CA 1
ATOM 1334 C C . ILE B 1 6 ? 67.812 -30.578 30.828 1 30.27 6 ILE B C 1
ATOM 1336 O O . ILE B 1 6 ? 66.938 -30.469 31.688 1 30.27 6 ILE B O 1
ATOM 1340 N N 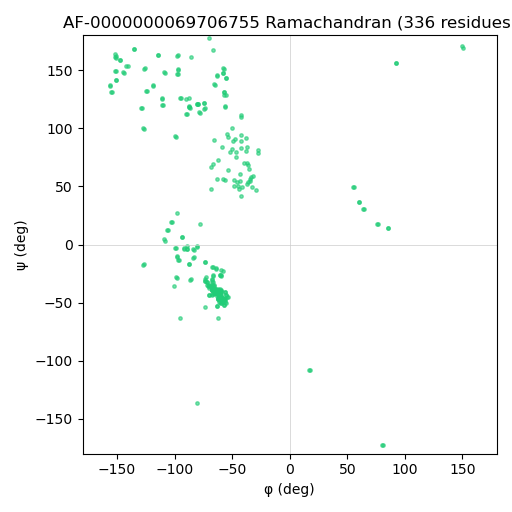. MET B 1 7 ? 68.125 -29.203 30.719 1 25.94 7 MET B N 1
ATOM 1341 C CA . MET B 1 7 ? 67.062 -28.203 30.766 1 25.94 7 MET B CA 1
ATOM 1342 C C . MET B 1 7 ? 66.188 -28.281 29.531 1 25.94 7 MET B C 1
ATOM 1344 O O . MET B 1 7 ? 66.625 -28 28.422 1 25.94 7 MET B O 1
ATOM 1348 N N . LEU B 1 8 ? 65.438 -29.422 29.406 1 27.83 8 LEU B N 1
ATOM 1349 C CA . LEU B 1 8 ? 64.688 -29.672 28.203 1 27.83 8 LEU B CA 1
ATOM 1350 C C . LEU B 1 8 ? 63.625 -28.578 28 1 27.83 8 LEU B C 1
ATOM 1352 O O . LEU B 1 8 ? 62.719 -28.438 28.812 1 27.83 8 LEU B O 1
ATOM 1356 N N . CYS B 1 9 ? 64.062 -27.344 27.609 1 27.39 9 CYS B N 1
ATOM 1357 C CA . CYS B 1 9 ? 63.219 -26.172 27.391 1 27.39 9 CYS B CA 1
ATOM 1358 C C . CYS B 1 9 ? 62.156 -26.453 26.312 1 27.39 9 CYS B C 1
ATOM 1360 O O . CYS B 1 9 ? 62.5 -26.812 25.172 1 27.39 9 CYS B O 1
ATOM 1362 N N . LEU B 1 10 ? 61 -27.094 26.734 1 25.52 10 LEU B N 1
ATOM 1363 C CA . LEU B 1 10 ? 59.875 -27.484 25.922 1 25.52 10 LEU B CA 1
ATOM 1364 C C . LEU B 1 10 ? 59.312 -26.297 25.141 1 25.52 10 LEU B C 1
ATOM 1366 O O . LEU B 1 10 ? 58.938 -25.281 25.719 1 25.52 10 LEU B O 1
ATOM 1370 N N . ALA B 1 11 ? 59.719 -26.094 23.891 1 28.91 11 ALA B N 1
ATOM 1371 C CA . ALA B 1 11 ? 59.469 -25.078 22.875 1 28.91 11 ALA B CA 1
ATOM 1372 C C . ALA B 1 11 ? 58.031 -25.156 22.391 1 28.91 11 ALA B C 1
ATOM 1374 O O . ALA B 1 11 ? 57.688 -26.047 21.609 1 28.91 11 ALA B O 1
ATOM 1375 N N . LEU B 1 12 ? 57 -25.234 23.375 1 28.42 12 LEU B N 1
ATOM 1376 C CA . LEU B 1 12 ? 55.688 -25.453 22.781 1 28.42 12 LEU B CA 1
ATOM 1377 C C . LEU B 1 12 ? 55.375 -24.375 21.766 1 28.42 12 LEU B C 1
ATOM 1379 O O . LEU B 1 12 ? 55.594 -23.188 22.016 1 28.42 12 LEU B O 1
ATOM 1383 N N . VAL B 1 13 ? 55.188 -24.75 20.484 1 25.22 13 VAL B N 1
ATOM 1384 C CA . VAL B 1 13 ? 55.031 -24.125 19.172 1 25.22 13 VAL B CA 1
ATOM 1385 C C . VAL B 1 13 ? 53.781 -23.25 19.125 1 25.22 13 VAL B C 1
ATOM 1387 O O . VAL B 1 13 ? 53.844 -22.094 18.703 1 25.22 13 VAL B O 1
ATOM 1390 N N . SER B 1 14 ? 52.469 -23.828 19.297 1 23.81 14 SER B N 1
ATOM 1391 C CA . SER B 1 14 ? 51.688 -23.828 18.078 1 23.81 14 SER B CA 1
ATOM 1392 C C . SER B 1 14 ? 51.062 -22.453 17.828 1 23.81 14 SER B C 1
ATOM 1394 O O . SER B 1 14 ? 51.219 -21.531 18.641 1 23.81 14 SER B O 1
ATOM 1396 N N . TRP B 1 15 ? 49.562 -22.5 17.375 1 27.83 15 TRP B N 1
ATOM 1397 C CA . TRP B 1 15 ? 48.656 -22.062 16.312 1 27.83 15 TRP B CA 1
ATOM 1398 C C . TRP B 1 15 ? 48.125 -20.672 16.609 1 27.83 15 TRP B C 1
ATOM 1400 O O . TRP B 1 15 ? 47.875 -20.312 17.75 1 27.83 15 TRP B O 1
ATOM 1410 N N . GLY B 1 16 ? 48.312 -19.781 15.602 1 27.08 16 GLY B N 1
ATOM 1411 C CA . GLY B 1 16 ? 48.062 -18.391 15.281 1 27.08 16 GLY B CA 1
ATOM 1412 C C . GLY B 1 16 ? 46.594 -18 15.352 1 27.08 16 GLY B C 1
ATOM 1413 O O . GLY B 1 16 ? 45.812 -18.438 14.523 1 27.08 16 GLY B O 1
ATOM 1414 N N . ALA B 1 17 ? 45.938 -18.203 16.484 1 29.64 17 ALA B N 1
ATOM 1415 C CA . ALA B 1 17 ? 44.531 -17.812 16.578 1 29.64 17 ALA B CA 1
ATOM 1416 C C . ALA B 1 17 ? 44.344 -16.375 16.109 1 29.64 17 ALA B C 1
ATOM 1418 O O . ALA B 1 17 ? 44.875 -15.438 16.703 1 29.64 17 ALA B O 1
ATOM 1419 N N . THR B 1 18 ? 44.25 -16.234 14.727 1 29.05 18 THR B N 1
ATOM 1420 C CA . THR B 1 18 ? 43.938 -14.93 14.164 1 29.05 18 THR B CA 1
ATOM 1421 C C . THR B 1 18 ? 42.656 -14.375 14.789 1 29.05 18 THR B C 1
ATOM 1423 O O . THR B 1 18 ? 41.625 -15.039 14.797 1 29.05 18 THR B O 1
ATOM 1426 N N . ALA B 1 19 ? 42.75 -13.617 15.812 1 27.59 19 ALA B N 1
ATOM 1427 C CA . ALA B 1 19 ? 41.781 -12.734 16.438 1 27.59 19 ALA B CA 1
ATOM 1428 C C . ALA B 1 19 ? 41.094 -11.852 15.398 1 27.59 19 ALA B C 1
ATOM 1430 O O . ALA B 1 19 ? 41.688 -10.898 14.898 1 27.59 19 ALA B O 1
ATOM 1431 N N . GLN B 1 20 ? 40.562 -12.5 14.273 1 27.84 20 GLN B N 1
ATOM 1432 C CA . GLN B 1 20 ? 39.844 -11.586 13.391 1 27.84 20 GLN B CA 1
ATOM 1433 C C . GLN B 1 20 ? 38.844 -10.734 14.18 1 27.84 20 GLN B C 1
ATOM 1435 O O . GLN B 1 20 ? 38 -11.258 14.883 1 27.84 20 GLN B O 1
ATOM 1440 N N . HIS B 1 21 ? 39.344 -9.609 14.641 1 26.72 21 HIS B N 1
ATOM 1441 C CA . HIS B 1 21 ? 38.625 -8.453 15.172 1 26.72 21 HIS B CA 1
ATOM 1442 C C . HIS B 1 21 ? 37.469 -8.078 14.281 1 26.72 21 HIS B C 1
ATOM 1444 O O . HIS B 1 21 ? 37.656 -7.559 13.18 1 26.72 21 HIS B O 1
ATOM 1450 N N . ASP B 1 22 ? 36.594 -9.109 14.016 1 26.64 22 ASP B N 1
ATOM 1451 C CA . ASP B 1 22 ? 35.375 -8.664 13.375 1 26.64 22 ASP B CA 1
ATOM 1452 C C . ASP B 1 22 ? 34.844 -7.379 14.016 1 26.64 22 ASP B C 1
ATOM 1454 O O . ASP B 1 22 ? 34.594 -7.336 15.219 1 26.64 22 ASP B O 1
ATOM 1458 N N . HIS B 1 23 ? 35.438 -6.25 13.539 1 27.09 23 HIS B N 1
ATOM 1459 C CA . HIS B 1 23 ? 34.906 -4.922 13.766 1 27.09 23 HIS B CA 1
ATOM 1460 C C . HIS B 1 23 ? 33.375 -4.926 13.578 1 27.09 23 HIS B C 1
ATOM 1462 O O . HIS B 1 23 ? 32.875 -5.375 12.547 1 27.09 23 HIS B O 1
ATOM 1468 N N . ALA B 1 24 ? 32.625 -5.191 14.594 1 24.03 24 ALA B N 1
ATOM 1469 C CA . ALA B 1 24 ? 31.188 -4.93 14.789 1 24.03 24 ALA B CA 1
ATOM 1470 C C . ALA B 1 24 ? 30.797 -3.566 14.227 1 24.03 24 ALA B C 1
ATOM 1472 O O . ALA B 1 24 ? 31.203 -2.527 14.758 1 24.03 24 ALA B O 1
ATOM 1473 N N . ALA B 1 25 ? 30.797 -3.434 12.844 1 27.56 25 ALA B N 1
ATOM 1474 C CA . ALA B 1 25 ? 30.109 -2.285 12.25 1 27.56 25 ALA B CA 1
ATOM 1475 C C . ALA B 1 25 ? 28.75 -2.066 12.891 1 27.56 25 ALA B C 1
ATOM 1477 O O . ALA B 1 25 ? 27.797 -2.811 12.617 1 27.56 25 ALA B O 1
ATOM 1478 N N . HIS B 1 26 ? 28.688 -2.021 14.18 1 28.19 26 HIS B N 1
ATOM 1479 C CA . HIS B 1 26 ? 27.469 -1.456 14.766 1 28.19 26 HIS B CA 1
ATOM 1480 C C . HIS B 1 26 ? 27.016 -0.222 13.992 1 28.19 26 HIS B C 1
ATOM 1482 O O . HIS B 1 26 ? 27.578 0.861 14.156 1 28.19 26 HIS B O 1
ATOM 1488 N N . GLY B 1 27 ? 26.938 -0.317 12.711 1 27.92 27 GLY B N 1
ATOM 1489 C CA . GLY B 1 27 ? 26.328 0.871 12.133 1 27.92 27 GLY B CA 1
ATOM 1490 C C . GLY B 1 27 ? 25.203 1.44 12.969 1 27.92 27 GLY B C 1
ATOM 1491 O O . GLY B 1 27 ? 24.297 0.71 13.383 1 27.92 27 GLY B O 1
ATOM 1492 N N . ALA B 1 28 ? 25.516 2.359 13.836 1 28.81 28 ALA B N 1
ATOM 1493 C CA . ALA B 1 28 ? 24.594 3.311 14.453 1 28.81 28 ALA B CA 1
ATOM 1494 C C . ALA B 1 28 ? 23.516 3.748 13.469 1 2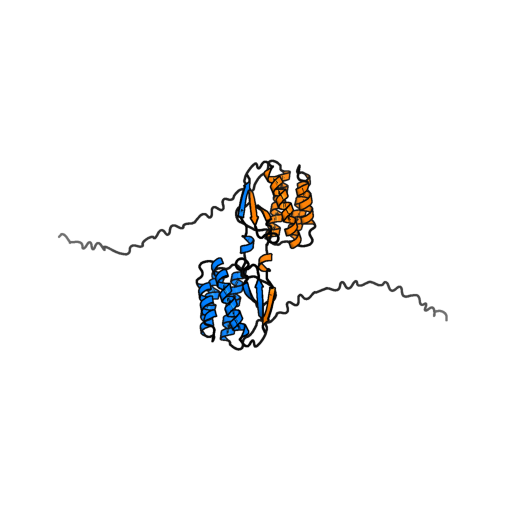8.81 28 ALA B C 1
ATOM 1496 O O . ALA B 1 28 ? 23.812 4.387 12.453 1 28.81 28 ALA B O 1
ATOM 1497 N N . GLN B 1 29 ? 22.672 2.973 13.094 1 31.48 29 GLN B N 1
ATOM 1498 C CA . GLN B 1 29 ? 21.453 3.635 12.617 1 31.48 29 GLN B CA 1
ATOM 1499 C C . GLN B 1 29 ? 21.172 4.91 13.406 1 31.48 29 GLN B C 1
ATOM 1501 O O . GLN B 1 29 ? 20.828 4.848 14.594 1 31.48 29 GLN B O 1
ATOM 1506 N N . THR B 1 30 ? 22.031 5.852 13.445 1 33.19 30 THR B N 1
ATOM 1507 C CA . THR B 1 30 ? 21.703 7.172 13.977 1 33.19 30 THR B CA 1
ATOM 1508 C C . THR B 1 30 ? 20.25 7.539 13.664 1 33.19 30 THR B C 1
ATOM 1510 O O . THR B 1 30 ? 19.906 7.793 12.508 1 33.19 30 THR B O 1
ATOM 1513 N N . SER B 1 31 ? 19.359 6.754 14.055 1 36.69 31 SER B N 1
ATOM 1514 C CA . SER B 1 31 ? 18.047 7.398 14.172 1 36.69 31 SER B CA 1
ATOM 1515 C C . SER B 1 31 ? 18.188 8.836 14.672 1 36.69 31 SER B C 1
ATOM 1517 O O . SER B 1 31 ? 18.562 9.062 15.828 1 36.69 31 SER B O 1
ATOM 1519 N N . SER B 1 32 ? 18.938 9.68 14.109 1 40.19 32 SER B N 1
ATOM 1520 C CA . SER B 1 32 ? 18.875 11.07 14.523 1 40.19 32 SER B CA 1
ATOM 1521 C C . SER B 1 32 ? 17.484 11.422 15.07 1 40.19 32 SER B C 1
ATOM 1523 O O . SER B 1 32 ? 16.484 11.227 14.391 1 40.19 32 SER B O 1
ATOM 1525 N N . GLN B 1 33 ? 17.219 11.07 16.219 1 47.19 33 GLN B N 1
ATOM 1526 C CA . GLN B 1 33 ? 16.031 11.531 16.922 1 47.19 33 GLN B CA 1
ATOM 1527 C C . GLN B 1 33 ? 15.609 12.922 16.438 1 47.19 33 GLN B C 1
ATOM 1529 O O . GLN B 1 33 ? 16.078 13.93 16.969 1 47.19 33 GLN B O 1
ATOM 1534 N N . LYS B 1 34 ? 15.555 13.156 15.156 1 59.47 34 LYS B N 1
ATOM 1535 C CA . LYS B 1 34 ? 15.172 14.469 14.641 1 59.47 34 LYS B CA 1
ATOM 1536 C C . LYS B 1 34 ? 13.984 15.039 15.422 1 59.47 34 LYS B C 1
ATOM 1538 O O . LYS B 1 34 ? 12.984 14.352 15.633 1 59.47 34 LYS B O 1
ATOM 1543 N N . MET B 1 35 ? 14.172 16.016 16.141 1 77.94 35 MET B N 1
ATOM 1544 C CA . MET B 1 35 ? 13.258 16.703 17.031 1 77.94 35 MET B CA 1
ATOM 1545 C C . MET B 1 35 ? 12.016 17.188 16.281 1 77.94 35 MET B C 1
ATOM 1547 O O . MET B 1 35 ? 12.133 17.781 15.203 1 77.94 35 MET B O 1
ATOM 1551 N N . GLU B 1 36 ? 10.859 16.844 16.828 1 87.75 36 GLU B N 1
ATOM 1552 C CA . GLU B 1 36 ? 9.609 17.359 16.297 1 87.75 36 GLU B CA 1
ATOM 1553 C C . GLU B 1 36 ? 9.617 18.891 16.266 1 87.75 36 GLU B C 1
ATOM 1555 O O . GLU B 1 36 ? 10.195 19.531 17.141 1 87.75 36 GLU B O 1
ATOM 1560 N N . PRO B 1 37 ? 9.023 19.391 15.266 1 94.38 37 PRO B N 1
ATOM 1561 C CA . PRO B 1 37 ? 9.031 20.844 15.188 1 94.38 37 PRO B CA 1
ATOM 1562 C C . PRO B 1 37 ? 8.297 21.516 16.344 1 94.38 37 PRO B C 1
ATOM 1564 O O . PRO B 1 37 ? 7.297 20.969 16.828 1 94.38 37 PRO B O 1
ATOM 1567 N N . MET B 1 38 ? 8.836 22.672 16.734 1 95 38 MET B N 1
ATOM 1568 C CA . MET B 1 38 ? 8.188 23.547 17.703 1 95 38 MET B CA 1
ATOM 1569 C C . MET B 1 38 ? 7.879 24.906 17.078 1 95 38 MET B C 1
ATOM 1571 O O . MET B 1 38 ? 8.719 25.484 16.375 1 95 38 MET B O 1
ATOM 1575 N N . PHE B 1 39 ? 6.703 25.375 17.359 1 96.62 39 PHE B N 1
ATOM 1576 C CA . PHE B 1 39 ? 6.242 26.641 16.797 1 96.62 39 PHE B CA 1
ATOM 1577 C C . PHE B 1 39 ? 6.203 27.734 17.875 1 96.62 39 PHE B C 1
ATOM 1579 O O . PHE B 1 39 ? 5.895 27.453 19.031 1 96.62 39 PHE B O 1
ATOM 1586 N N . LYS B 1 40 ? 6.465 28.938 17.438 1 96.25 40 LYS B N 1
ATOM 1587 C CA . LYS B 1 40 ? 6.316 30.062 18.359 1 96.25 40 LYS B CA 1
ATOM 1588 C C . LYS B 1 40 ? 4.867 30.219 18.812 1 96.25 40 LYS B C 1
ATOM 1590 O O . LYS B 1 40 ? 4.602 30.484 19.984 1 96.25 40 LYS B O 1
ATOM 1595 N N . ASP B 1 41 ? 3.975 30.062 17.844 1 96.5 41 ASP B N 1
ATOM 1596 C CA . ASP B 1 41 ? 2.549 30.047 18.172 1 96.5 41 ASP B CA 1
ATOM 1597 C C . ASP B 1 41 ? 2.121 28.703 18.734 1 96.5 41 ASP B C 1
ATOM 1599 O O . ASP B 1 41 ? 2.025 27.719 18.016 1 96.5 41 ASP B O 1
ATOM 1603 N N . LYS B 1 42 ? 1.728 28.688 20.016 1 95.62 42 LYS B N 1
ATOM 1604 C CA . LYS B 1 42 ? 1.412 27.453 20.719 1 95.62 42 LYS B CA 1
ATOM 1605 C C . LYS B 1 42 ? 0.159 26.797 20.141 1 95.62 42 LYS B C 1
ATOM 1607 O O . LYS B 1 42 ? 0.072 25.578 20.062 1 95.62 42 LYS B O 1
ATOM 1612 N N . ALA B 1 43 ? -0.757 27.641 19.75 1 97.12 43 ALA B N 1
ATOM 1613 C CA . ALA B 1 43 ? -1.99 27.109 19.172 1 97.12 43 ALA B CA 1
ATOM 1614 C C . ALA B 1 43 ? -1.72 26.422 17.844 1 97.12 43 ALA B C 1
ATOM 1616 O O . ALA B 1 43 ? -2.299 25.375 17.547 1 97.12 43 ALA B O 1
ATOM 1617 N N . LEU B 1 44 ? -0.858 27.016 17.094 1 98 44 LEU B N 1
ATOM 1618 C CA . LEU B 1 44 ? -0.47 26.391 15.836 1 98 44 LEU B CA 1
ATOM 1619 C C . LEU B 1 44 ? 0.278 25.094 16.094 1 98 44 LEU B C 1
ATOM 1621 O O . LEU B 1 44 ? 0.067 24.094 15.383 1 98 44 LEU B O 1
ATOM 1625 N N . GLY B 1 45 ? 1.145 25.109 17.047 1 97.44 45 GLY B N 1
ATOM 1626 C CA . GLY B 1 45 ? 1.845 23.891 17.406 1 97.44 45 GLY B CA 1
ATOM 1627 C C . GLY B 1 45 ? 0.909 22.75 17.766 1 97.44 45 GLY B C 1
ATOM 1628 O O . GLY B 1 45 ? 1.092 21.625 17.312 1 97.44 45 GLY B O 1
ATOM 1629 N N . SER B 1 46 ? -0.057 23.047 18.594 1 97.56 46 SER B N 1
ATOM 1630 C CA . SER B 1 46 ? -1.052 22.062 18.969 1 97.56 46 SER B CA 1
ATOM 1631 C C . SER B 1 46 ? -1.842 21.578 17.766 1 97.56 46 SER B C 1
ATOM 1633 O O . SER B 1 46 ? -2.1 20.375 17.625 1 97.56 46 SER B O 1
ATOM 1635 N N . SER B 1 47 ? -2.229 22.5 16.922 1 98.62 47 SER B N 1
ATOM 1636 C CA . SER B 1 47 ? -2.963 22.156 15.719 1 98.62 47 SER B CA 1
ATOM 1637 C C . SER B 1 47 ? -2.131 21.25 14.805 1 98.62 47 SER B C 1
ATOM 1639 O O . SER B 1 47 ? -2.643 20.281 14.258 1 98.62 47 SER B O 1
ATOM 1641 N N . TYR B 1 48 ? -0.902 21.531 14.664 1 98.5 48 TYR B N 1
ATOM 1642 C CA . TYR B 1 48 ? -0.003 20.719 13.844 1 98.5 48 TYR B CA 1
ATOM 1643 C C . TYR B 1 48 ? 0.103 19.297 14.383 1 98.5 48 TYR B C 1
ATOM 1645 O O . TYR B 1 48 ? 0.116 18.344 13.617 1 98.5 48 TYR B O 1
ATOM 1653 N N . THR B 1 49 ? 0.161 19.172 15.68 1 98.12 49 THR B N 1
ATOM 1654 C CA . THR B 1 49 ? 0.224 17.859 16.297 1 98.12 49 THR B CA 1
ATOM 1655 C C . THR B 1 49 ? -1.011 17.031 15.945 1 98.12 49 THR B C 1
ATOM 1657 O O . THR B 1 49 ? -0.902 15.844 15.633 1 98.12 49 THR B O 1
ATOM 1660 N N . HIS B 1 50 ? -2.137 17.625 15.93 1 98.69 50 HIS B N 1
ATOM 1661 C CA . HIS B 1 50 ? -3.355 16.906 15.555 1 98.69 50 HIS B CA 1
ATOM 1662 C C . HIS B 1 50 ? -3.365 16.578 14.07 1 98.69 50 HIS B C 1
ATOM 1664 O O . HIS B 1 50 ? -3.859 15.516 13.672 1 98.69 50 HIS B O 1
ATOM 1670 N N . TYR B 1 51 ? -2.82 17.469 13.273 1 98.88 51 TYR B N 1
ATOM 1671 C CA . TYR B 1 51 ? -2.674 17.188 11.852 1 98.88 51 TYR B CA 1
ATOM 1672 C C . TYR B 1 51 ? -1.81 15.953 11.625 1 98.88 51 TYR B C 1
ATOM 1674 O O . TYR B 1 51 ? -2.156 15.086 10.82 1 98.88 51 TYR B O 1
ATOM 1682 N N . ILE B 1 52 ? -0.707 15.875 12.336 1 98.75 52 ILE B N 1
ATOM 1683 C CA . ILE B 1 52 ? 0.194 14.742 12.195 1 98.75 52 ILE B CA 1
ATOM 1684 C C . ILE B 1 52 ? -0.5 13.469 12.68 1 98.75 52 ILE B C 1
ATOM 1686 O O . ILE B 1 52 ? -0.347 12.398 12.078 1 98.75 52 ILE B O 1
ATOM 1690 N N . THR B 1 53 ? -1.241 13.57 13.727 1 98.69 53 THR B N 1
ATOM 1691 C CA . THR B 1 53 ? -2.008 12.43 14.211 1 98.69 53 THR B CA 1
ATOM 1692 C C . THR B 1 53 ? -2.998 11.953 13.156 1 98.69 53 THR B C 1
ATOM 1694 O O . THR B 1 53 ? -3.145 10.75 12.938 1 98.69 53 THR B O 1
ATOM 1697 N N . LEU B 1 54 ? -3.67 12.883 12.539 1 98.88 54 LEU B N 1
ATOM 1698 C CA . LEU B 1 54 ? -4.59 12.562 11.453 1 98.88 54 LEU B CA 1
ATOM 1699 C C . LEU B 1 54 ? -3.863 11.867 10.305 1 98.88 54 LEU B C 1
ATOM 1701 O O . LEU B 1 54 ? -4.289 10.805 9.844 1 98.88 54 LEU B O 1
ATOM 1705 N N . LYS B 1 55 ? -2.746 12.477 9.867 1 98.12 55 LYS B N 1
ATOM 1706 C CA . LYS B 1 55 ? -1.939 11.891 8.797 1 98.12 55 LYS B CA 1
ATOM 1707 C C . LYS B 1 55 ? -1.55 10.453 9.141 1 98.12 55 LYS B C 1
ATOM 1709 O O . LYS B 1 55 ? -1.697 9.555 8.312 1 98.12 55 LYS B O 1
ATOM 1714 N N . ASN B 1 56 ? -1.106 10.234 10.383 1 96.75 56 ASN B N 1
ATOM 1715 C CA . ASN B 1 56 ? -0.686 8.906 10.812 1 96.75 56 ASN B CA 1
ATOM 1716 C C . ASN B 1 56 ? -1.858 7.93 10.844 1 96.75 56 ASN B C 1
ATOM 1718 O O . ASN B 1 56 ? -1.689 6.746 10.555 1 96.75 56 ASN B O 1
ATOM 1722 N N . ALA B 1 57 ? -2.996 8.406 11.203 1 97.44 57 ALA B N 1
ATOM 1723 C CA . ALA B 1 57 ? -4.188 7.559 11.188 1 97.44 57 ALA B CA 1
ATOM 1724 C C . ALA B 1 57 ? -4.531 7.113 9.773 1 97.44 57 ALA B C 1
ATOM 1726 O O . ALA B 1 57 ? -4.945 5.973 9.555 1 97.44 57 ALA B O 1
ATOM 1727 N N . LEU B 1 58 ? -4.414 8.008 8.781 1 96 58 LEU B N 1
ATOM 1728 C CA . LEU B 1 58 ? -4.652 7.668 7.387 1 96 58 LEU B CA 1
ATOM 1729 C C . LEU B 1 58 ? -3.631 6.652 6.887 1 96 58 LEU B C 1
ATOM 1731 O O . LEU B 1 58 ? -3.984 5.695 6.195 1 96 58 LEU B O 1
ATOM 1735 N N . VAL B 1 59 ? -2.385 6.836 7.273 1 91.5 59 VAL B N 1
ATOM 1736 C CA . VAL B 1 59 ? -1.343 5.867 6.945 1 91.5 59 VAL B CA 1
ATOM 1737 C C . VAL B 1 59 ? -1.738 4.488 7.465 1 91.5 59 VAL B C 1
ATOM 1739 O O . VAL B 1 59 ? -1.579 3.484 6.766 1 91.5 59 VAL B O 1
ATOM 1742 N N . ALA B 1 60 ? -2.277 4.457 8.609 1 89.25 60 ALA B N 1
ATOM 1743 C CA . ALA B 1 60 ? -2.633 3.207 9.273 1 89.25 60 ALA B CA 1
ATOM 1744 C C . ALA B 1 60 ? -3.986 2.693 8.789 1 89.25 60 ALA B C 1
ATOM 1746 O O . ALA B 1 60 ? -4.461 1.65 9.242 1 89.25 60 ALA B O 1
ATOM 1747 N N . SER B 1 61 ? -4.621 3.447 7.984 1 90.62 61 SER B N 1
ATOM 1748 C CA . SER B 1 61 ? -5.945 3.102 7.484 1 90.62 61 SER B CA 1
ATOM 1749 C C . SER B 1 61 ? -6.949 2.969 8.625 1 90.62 61 SER B C 1
ATOM 1751 O O . SER B 1 61 ? -7.762 2.041 8.641 1 90.62 61 SER B O 1
ATOM 1753 N N . ASP B 1 62 ? -6.82 3.787 9.602 1 94.69 62 ASP B N 1
ATOM 1754 C CA . ASP B 1 62 ? -7.707 3.787 10.766 1 94.69 62 ASP B CA 1
ATOM 1755 C C . ASP B 1 62 ? -8.766 4.879 10.641 1 94.69 62 ASP B C 1
ATOM 1757 O O . ASP B 1 62 ? -8.562 6.008 11.094 1 94.69 62 ASP B O 1
ATOM 1761 N N . PHE B 1 63 ? -9.961 4.535 10.094 1 96.62 63 PHE B N 1
ATOM 1762 C CA . PHE B 1 63 ? -11.031 5.473 9.781 1 96.62 63 PHE B CA 1
ATOM 1763 C C . PHE B 1 63 ? -11.469 6.234 11.023 1 96.62 63 PHE B C 1
ATOM 1765 O O . PHE B 1 63 ? -11.578 7.461 11.008 1 96.62 63 PHE B O 1
ATOM 1772 N N . GLN B 1 64 ? -11.672 5.562 12.078 1 98.56 64 GLN B N 1
ATOM 1773 C CA . GLN B 1 64 ? -12.203 6.18 13.289 1 98.56 64 GLN B CA 1
ATOM 1774 C C . GLN B 1 64 ? -11.18 7.105 13.938 1 98.56 64 GLN B C 1
ATOM 1776 O O . GLN B 1 64 ? -11.516 8.203 14.391 1 98.56 64 GLN B O 1
ATOM 1781 N N . LYS B 1 65 ? -9.977 6.656 13.992 1 98.69 65 LYS B N 1
ATOM 1782 C CA . LYS B 1 65 ? -8.938 7.508 14.562 1 98.69 65 LYS B CA 1
ATOM 1783 C C . LYS B 1 65 ? -8.727 8.758 13.711 1 98.69 65 LYS B C 1
ATOM 1785 O O . LYS B 1 65 ? -8.461 9.836 14.234 1 98.69 65 LYS B O 1
ATOM 1790 N N . ALA B 1 66 ? -8.805 8.586 12.383 1 98.75 66 ALA B N 1
ATOM 1791 C CA . ALA B 1 66 ? -8.688 9.734 11.5 1 98.75 66 ALA B CA 1
ATOM 1792 C C . ALA B 1 66 ? -9.797 10.75 11.758 1 98.75 66 ALA B C 1
ATOM 1794 O O . ALA B 1 66 ? -9.547 11.953 11.828 1 98.75 66 ALA B O 1
ATOM 1795 N N . LYS B 1 67 ? -10.984 10.234 11.875 1 98.81 67 LYS B N 1
ATOM 1796 C CA . LYS B 1 67 ? -12.125 11.094 12.18 1 98.81 67 LYS B CA 1
ATOM 1797 C C . LYS B 1 67 ? -11.906 11.867 13.477 1 98.81 67 LYS B C 1
ATOM 1799 O O . LYS B 1 67 ? -12.055 13.086 13.516 1 98.81 67 LYS B O 1
ATOM 1804 N N . SER B 1 68 ? -11.578 11.172 14.492 1 98.88 68 SER B N 1
ATOM 1805 C CA . SER B 1 68 ? -11.375 11.781 15.805 1 98.88 68 SER B CA 1
ATOM 1806 C C . SER B 1 68 ? -10.242 12.797 15.773 1 98.88 68 SER B C 1
ATOM 1808 O O . SER B 1 68 ? -10.336 13.867 16.391 1 98.88 68 SER B O 1
ATOM 1810 N N . ALA B 1 69 ? -9.141 12.469 15.148 1 98.88 69 ALA B N 1
ATOM 1811 C CA . ALA B 1 69 ? -8.016 13.383 15.031 1 98.88 69 ALA B CA 1
ATOM 1812 C C . ALA B 1 69 ? -8.414 14.656 14.289 1 98.88 69 ALA B C 1
ATOM 1814 O O . ALA B 1 69 ? -7.996 15.758 14.664 1 98.88 69 ALA B O 1
ATOM 1815 N N . SER B 1 70 ? -9.211 14.492 13.203 1 98.94 70 SER B N 1
ATOM 1816 C CA . SER B 1 70 ? -9.656 15.664 12.453 1 98.94 70 SER B CA 1
ATOM 1817 C C . SER B 1 70 ? -10.57 16.547 13.297 1 98.94 70 SER B C 1
ATOM 1819 O O . SER B 1 70 ? -10.5 17.766 13.234 1 98.94 70 SER B O 1
ATOM 1821 N N . GLU B 1 71 ? -11.414 15.969 14.086 1 98.88 71 GLU B N 1
ATOM 1822 C CA . GLU B 1 71 ? -12.266 16.719 15 1 98.88 71 GLU B CA 1
ATOM 1823 C C . GLU B 1 71 ? -11.422 17.516 16 1 98.88 71 GLU B C 1
ATOM 1825 O O . GLU B 1 71 ? -11.719 18.688 16.281 1 98.88 71 GLU B O 1
ATOM 1830 N N . SER B 1 72 ? -10.469 16.906 16.531 1 98.81 72 SER B N 1
ATOM 1831 C CA . SER B 1 72 ? -9.57 17.594 17.453 1 98.81 72 SER B CA 1
ATOM 1832 C C . SER B 1 72 ? -8.828 18.734 16.766 1 98.81 72 SER B C 1
ATOM 1834 O O . SER B 1 72 ? -8.602 19.781 17.359 1 98.81 72 SER B O 1
ATOM 1836 N N . LEU B 1 73 ? -8.438 18.469 15.531 1 98.88 73 LEU B N 1
ATOM 1837 C CA . LEU B 1 73 ? -7.781 19.516 14.742 1 98.88 73 LEU B CA 1
ATOM 1838 C C . LEU B 1 73 ? -8.703 20.719 14.562 1 98.88 73 LEU B C 1
ATOM 1840 O O . LEU B 1 73 ? -8.273 21.859 14.742 1 98.88 73 LEU B O 1
ATOM 1844 N N . VAL B 1 74 ? -9.93 20.422 14.211 1 98.75 74 VAL B N 1
ATOM 1845 C CA . VAL B 1 74 ? -10.922 21.484 14.031 1 98.75 74 VAL B CA 1
ATOM 1846 C C . VAL B 1 74 ? -11.008 22.328 15.297 1 98.75 74 VAL B C 1
ATOM 1848 O O . VAL B 1 74 ? -11 23.562 15.227 1 98.75 74 VAL B O 1
ATOM 1851 N N . LYS B 1 75 ? -11.016 21.75 16.422 1 98.38 75 LYS B N 1
ATOM 1852 C CA . LYS B 1 75 ? -11.117 22.453 17.688 1 98.38 75 LYS B CA 1
ATOM 1853 C C . LYS B 1 75 ? -9.859 23.281 17.953 1 98.38 75 LYS B C 1
ATOM 1855 O O . LYS B 1 75 ? -9.945 24.422 18.406 1 98.38 75 LYS B O 1
ATOM 1860 N N . ALA B 1 76 ? -8.766 22.75 17.703 1 98.12 76 ALA B N 1
ATOM 1861 C CA . ALA B 1 76 ? -7.496 23.406 18 1 98.12 76 ALA B CA 1
ATOM 1862 C C . ALA B 1 76 ? -7.293 24.625 17.109 1 98.12 76 ALA B C 1
ATOM 1864 O O . ALA B 1 76 ? -6.656 25.594 17.516 1 98.12 76 ALA B O 1
ATOM 1865 N N . LEU B 1 77 ? -7.824 24.594 15.906 1 98.31 77 LEU B N 1
ATOM 1866 C CA . LEU B 1 77 ? -7.59 25.641 14.914 1 98.31 77 LEU B CA 1
ATOM 1867 C C . LEU B 1 77 ? -8.352 26.906 15.266 1 98.31 77 LEU B C 1
ATOM 1869 O O . LEU B 1 77 ? -8.07 27.969 14.719 1 98.31 77 LEU B O 1
ATOM 1873 N N . HIS B 1 78 ? -9.281 26.781 16.141 1 94.69 78 HIS B N 1
ATOM 1874 C CA . HIS B 1 78 ? -10.086 27.938 16.531 1 94.69 78 HIS B CA 1
ATOM 1875 C C . HIS B 1 78 ? -9.211 29.062 17.078 1 94.69 78 HIS B C 1
ATOM 1877 O O . HIS B 1 78 ? -9.578 30.234 16.984 1 94.69 78 HIS B O 1
ATOM 1883 N N . ASN B 1 79 ? -8.078 28.797 17.547 1 92.75 79 ASN B N 1
ATOM 1884 C CA . ASN B 1 79 ? -7.211 29.781 18.188 1 92.75 79 ASN B CA 1
ATOM 1885 C C . ASN B 1 79 ? -6.039 30.172 17.297 1 92.75 79 ASN B C 1
ATOM 1887 O O . ASN B 1 79 ? -5.078 30.797 17.766 1 92.75 79 ASN B O 1
ATOM 1891 N N . VAL B 1 80 ? -6.117 29.812 16.109 1 97.31 80 VAL B N 1
ATOM 1892 C CA . VAL B 1 80 ? -5.012 30.078 15.203 1 97.31 80 VAL B CA 1
ATOM 1893 C C . VAL B 1 80 ? -5.434 31.141 14.18 1 97.31 80 VAL B C 1
ATOM 1895 O O . VAL B 1 80 ? -6.367 30.922 13.406 1 97.31 80 VAL B O 1
ATOM 1898 N N . LYS B 1 81 ? -4.738 32.188 14.195 1 94.56 81 LYS B N 1
ATOM 1899 C CA . LYS B 1 81 ? -5.035 33.25 13.234 1 94.56 81 LYS B CA 1
ATOM 1900 C C . LYS B 1 81 ? -4.773 32.781 11.805 1 94.56 81 LYS B C 1
ATOM 1902 O O . LYS B 1 81 ? -3.766 32.125 11.531 1 94.56 81 LYS B O 1
ATOM 1907 N N . GLY B 1 82 ? -5.676 33.125 10.891 1 95.06 82 GLY B N 1
ATOM 1908 C CA . GLY B 1 82 ? -5.477 32.844 9.477 1 95.06 82 GLY B CA 1
ATOM 1909 C C . GLY B 1 82 ? -5.723 31.375 9.117 1 95.06 82 GLY B C 1
ATOM 1910 O O . GLY B 1 82 ? -5.27 30.906 8.078 1 95.06 82 GLY B O 1
ATOM 1911 N N . SER B 1 83 ? -6.402 30.703 10 1 97.62 83 SER B N 1
ATOM 1912 C CA . SER B 1 83 ? -6.539 29.266 9.789 1 97.62 83 SER B CA 1
ATOM 1913 C C . SER B 1 83 ? -7.918 28.922 9.234 1 97.62 83 SER B C 1
ATOM 1915 O O . SER B 1 83 ? -8.336 27.75 9.273 1 97.62 83 SER B O 1
ATOM 1917 N N . ASP B 1 84 ? -8.672 29.812 8.664 1 97.75 84 ASP B N 1
ATOM 1918 C CA . ASP B 1 84 ? -10.055 29.594 8.242 1 97.75 84 ASP B CA 1
ATOM 1919 C C . ASP B 1 84 ? -10.148 28.484 7.199 1 97.75 84 ASP B C 1
ATOM 1921 O O . ASP B 1 84 ? -11 27.609 7.297 1 97.75 84 ASP B O 1
ATOM 1925 N N . LYS B 1 85 ? -9.336 28.562 6.207 1 98.25 85 LYS B N 1
ATOM 1926 C CA . LYS B 1 85 ? -9.375 27.562 5.152 1 98.25 85 LYS B CA 1
ATOM 1927 C C . LYS B 1 85 ? -8.984 26.188 5.684 1 98.25 85 LYS B C 1
ATOM 1929 O O . LYS B 1 85 ? -9.594 25.172 5.32 1 98.25 85 LYS B O 1
ATOM 1934 N N . VAL B 1 86 ? -7.945 26.141 6.535 1 98.81 86 VAL B N 1
ATOM 1935 C CA . VAL B 1 86 ? -7.539 24.875 7.141 1 98.81 86 VAL B CA 1
ATOM 1936 C C . VAL B 1 86 ? -8.688 24.312 7.965 1 98.81 86 VAL B C 1
ATOM 1938 O O . VAL B 1 86 ? -8.969 23.109 7.906 1 98.81 86 VAL B O 1
ATOM 1941 N N . HIS B 1 87 ? -9.273 25.156 8.719 1 98.62 87 HIS B N 1
ATOM 1942 C CA . HIS B 1 87 ? -10.406 24.781 9.547 1 98.62 87 HIS B CA 1
ATOM 1943 C C . HIS B 1 87 ? -11.516 24.156 8.703 1 98.62 87 HIS B C 1
ATOM 1945 O O . HIS B 1 87 ? -12.023 23.078 9.039 1 98.62 87 HIS B O 1
ATOM 1951 N N . ALA B 1 88 ? -11.898 24.797 7.648 1 98.56 88 ALA B N 1
ATOM 1952 C CA . ALA B 1 88 ? -12.969 24.312 6.777 1 98.56 88 ALA B CA 1
ATOM 1953 C C . ALA B 1 88 ? -12.617 22.938 6.199 1 98.56 88 ALA B C 1
ATOM 1955 O O . ALA B 1 88 ? -13.453 22.031 6.168 1 98.56 88 ALA B O 1
ATOM 1956 N N . GLU B 1 89 ? -11.422 22.781 5.715 1 98.88 89 GLU B N 1
ATOM 1957 C CA . GLU B 1 89 ? -11.008 21.516 5.105 1 98.88 89 GLU B CA 1
ATOM 1958 C C . GLU B 1 89 ? -10.922 20.406 6.148 1 98.88 89 GLU B C 1
ATOM 1960 O O . GLU B 1 89 ? -11.258 19.266 5.863 1 98.88 89 GLU B O 1
ATOM 1965 N N . ALA B 1 90 ? -10.422 20.719 7.348 1 98.88 90 ALA B N 1
ATOM 1966 C CA . ALA B 1 90 ? -10.383 19.734 8.43 1 98.88 90 ALA B CA 1
ATOM 1967 C C . ALA B 1 90 ? -11.781 19.234 8.766 1 98.88 90 ALA B C 1
ATOM 1969 O O . ALA B 1 90 ? -11.969 18.047 9.055 1 98.88 90 ALA B O 1
ATOM 1970 N N . ALA B 1 91 ? -12.727 20.125 8.773 1 98.81 91 ALA B N 1
ATOM 1971 C CA . ALA B 1 91 ? -14.109 19.75 9.055 1 98.81 91 ALA B CA 1
ATOM 1972 C C . ALA B 1 91 ? -14.625 18.75 8.016 1 98.81 91 ALA B C 1
ATOM 1974 O O . ALA B 1 91 ? -15.367 17.828 8.359 1 98.81 91 ALA B O 1
ATOM 1975 N N . LYS B 1 92 ? -14.266 18.922 6.781 1 98.81 92 LYS B N 1
ATOM 1976 C CA . LYS B 1 92 ? -14.672 18 5.734 1 98.81 92 LYS B CA 1
ATOM 1977 C C . LYS B 1 92 ? -14.133 16.594 5.996 1 98.81 92 LYS B C 1
ATOM 1979 O O . LYS B 1 92 ? -14.82 15.602 5.766 1 98.81 92 LYS B O 1
ATOM 1984 N N . VAL B 1 93 ? -12.883 16.531 6.418 1 98.88 93 VAL B N 1
ATOM 1985 C CA . VAL B 1 93 ? -12.312 15.234 6.738 1 98.88 93 VAL B CA 1
ATOM 1986 C C . VAL B 1 93 ? -13.102 14.586 7.875 1 98.88 93 VAL B C 1
ATOM 1988 O O . VAL B 1 93 ? -13.438 13.398 7.812 1 98.88 93 VAL B O 1
ATOM 1991 N N . ALA B 1 94 ? -13.359 15.367 8.891 1 98.75 94 ALA B N 1
ATOM 1992 C CA . ALA B 1 94 ? -14.07 14.867 10.062 1 98.75 94 ALA B CA 1
ATOM 1993 C C . ALA B 1 94 ? -15.461 14.367 9.695 1 98.75 94 ALA B C 1
ATOM 1995 O O . ALA B 1 94 ? -15.984 13.438 10.32 1 98.75 94 ALA B O 1
ATOM 1996 N N . GLN B 1 95 ? -16.031 14.867 8.664 1 98.56 95 GLN B N 1
ATOM 1997 C CA . GLN B 1 95 ? -17.422 14.57 8.289 1 98.56 95 GLN B CA 1
ATOM 1998 C C . GLN B 1 95 ? -17.469 13.477 7.223 1 98.56 95 GLN B C 1
ATOM 2000 O O . GLN B 1 95 ? -18.547 12.977 6.898 1 98.56 95 GLN B O 1
ATOM 2005 N N . ALA B 1 96 ? -16.359 13.188 6.711 1 97.94 96 ALA B N 1
ATOM 2006 C CA . ALA B 1 96 ? -16.328 12.18 5.652 1 97.94 96 ALA B CA 1
ATOM 2007 C C . ALA B 1 96 ? -16.906 10.852 6.137 1 97.94 96 ALA B C 1
ATOM 2009 O O . ALA B 1 96 ? -16.688 10.453 7.281 1 97.94 96 ALA B O 1
ATOM 2010 N N . GLY B 1 97 ? -17.547 10.102 5.25 1 97.19 97 GLY B N 1
ATOM 2011 C CA . GLY B 1 97 ? -18.266 8.898 5.621 1 97.19 97 GLY B CA 1
ATOM 2012 C C . GLY B 1 97 ? -17.484 7.625 5.352 1 97.19 97 GLY B C 1
ATOM 2013 O O . GLY B 1 97 ? -18 6.523 5.551 1 97.19 97 GLY B O 1
ATOM 2014 N N . SER B 1 98 ? -16.312 7.773 4.781 1 93.88 98 SER B N 1
ATOM 2015 C CA . SER B 1 98 ? -15.461 6.629 4.492 1 93.88 98 SER B CA 1
ATOM 2016 C C . SER B 1 98 ? -13.984 7.016 4.523 1 93.88 98 SER B C 1
ATOM 2018 O O . SER B 1 98 ? -13.648 8.195 4.43 1 93.88 98 SER B O 1
ATOM 2020 N N . LEU B 1 99 ? -13.203 5.969 4.684 1 93.75 99 LEU B N 1
ATOM 2021 C CA . LEU B 1 99 ? -11.758 6.195 4.664 1 93.75 99 LEU B CA 1
ATOM 2022 C C . LEU B 1 99 ? -11.328 6.801 3.334 1 93.75 99 LEU B C 1
ATOM 2024 O O . LEU B 1 99 ? -10.477 7.695 3.303 1 93.75 99 LEU B O 1
ATOM 2028 N N . GLU B 1 100 ? -11.898 6.332 2.268 1 88.88 100 GLU B N 1
ATOM 2029 C CA . GLU B 1 100 ? -11.586 6.867 0.948 1 88.88 100 GLU B CA 1
ATOM 2030 C C . GLU B 1 100 ? -11.93 8.352 0.858 1 88.88 100 GLU B C 1
ATOM 2032 O O . GLU B 1 100 ? -11.141 9.148 0.349 1 88.88 100 GLU B O 1
ATOM 2037 N N . ASN B 1 101 ? -13 8.672 1.364 1 95 101 ASN B N 1
ATOM 2038 C CA . ASN B 1 101 ? -13.414 10.07 1.327 1 95 101 ASN B CA 1
ATOM 2039 C C . ASN B 1 101 ? -12.578 10.93 2.275 1 95 101 ASN B C 1
ATOM 2041 O O . ASN B 1 101 ? -12.32 12.102 1.994 1 95 101 ASN B O 1
ATOM 2045 N N . GLN B 1 102 ? -12.141 10.336 3.393 1 97.88 102 GLN B N 1
ATOM 2046 C CA . GLN B 1 102 ? -11.203 11.047 4.254 1 97.88 102 GLN B CA 1
ATOM 2047 C C . GLN B 1 102 ? -9.914 11.383 3.506 1 97.88 102 GLN B C 1
ATOM 2049 O O . GLN B 1 102 ? -9.43 12.516 3.576 1 97.88 102 GLN B O 1
ATOM 2054 N N . ARG B 1 103 ? -9.445 10.391 2.801 1 96.06 103 ARG B N 1
ATOM 2055 C CA . ARG B 1 103 ? -8.195 10.586 2.068 1 96.06 103 ARG B CA 1
ATOM 2056 C C . ARG B 1 103 ? -8.359 11.641 0.981 1 96.06 103 ARG B C 1
ATOM 2058 O O . ARG B 1 103 ? -7.469 12.469 0.774 1 96.06 103 ARG B O 1
ATOM 2065 N N . LYS B 1 104 ? -9.461 11.641 0.307 1 95.06 104 LYS B N 1
ATOM 2066 C CA . LYS B 1 104 ? -9.727 12.664 -0.706 1 95.06 104 LYS B CA 1
ATOM 2067 C C . LYS B 1 104 ? -9.773 14.055 -0.087 1 95.06 104 LYS B C 1
ATOM 2069 O O . LYS B 1 104 ? -9.141 14.984 -0.598 1 95.06 104 LYS B O 1
ATOM 2074 N N . ALA B 1 105 ? -10.453 14.188 0.976 1 98.38 105 ALA B N 1
ATOM 2075 C CA . ALA B 1 105 ? -10.586 15.477 1.653 1 98.38 105 ALA B CA 1
ATOM 2076 C C . ALA B 1 105 ? -9.25 15.922 2.242 1 98.38 105 ALA B C 1
ATOM 2078 O O . ALA B 1 105 ? -8.977 17.125 2.352 1 98.38 105 ALA B O 1
ATOM 2079 N N . PHE B 1 106 ? -8.438 14.961 2.656 1 98.69 106 PHE B N 1
ATOM 2080 C CA . PHE B 1 106 ? -7.152 15.234 3.291 1 98.69 106 PHE B CA 1
ATOM 2081 C C . PHE B 1 106 ? -6.25 16.031 2.359 1 98.69 106 PHE B C 1
ATOM 2083 O O . PHE B 1 106 ? -5.438 16.844 2.816 1 98.69 106 PHE B O 1
ATOM 2090 N N . THR B 1 107 ? -6.406 15.938 1.046 1 98.38 107 THR B N 1
ATOM 2091 C CA . THR B 1 107 ? -5.539 16.609 0.08 1 98.38 107 THR B CA 1
ATOM 2092 C C . THR B 1 107 ? -5.645 18.125 0.22 1 98.38 107 THR B C 1
ATOM 2094 O O . THR B 1 107 ? -4.633 18.812 0.385 1 98.38 107 THR B O 1
ATOM 2097 N N . ALA B 1 108 ? -6.855 18.594 0.178 1 98.5 108 ALA B N 1
ATOM 2098 C CA . ALA B 1 108 ? -7.051 20.031 0.329 1 98.5 108 ALA B CA 1
ATOM 2099 C C . ALA B 1 108 ? -6.598 20.516 1.707 1 98.5 108 ALA B C 1
ATOM 2101 O O . ALA B 1 108 ? -5.996 21.578 1.836 1 98.5 108 ALA B O 1
ATOM 2102 N N . LEU B 1 109 ? -6.863 19.734 2.709 1 98.88 109 LEU B N 1
ATOM 2103 C CA . LEU B 1 109 ? -6.414 20.078 4.059 1 98.88 109 LEU B CA 1
ATOM 2104 C C . LEU B 1 109 ? -4.895 20.219 4.105 1 98.88 109 LEU B C 1
ATOM 2106 O O . LEU B 1 109 ? -4.375 21.203 4.641 1 98.88 109 LEU B O 1
ATOM 2110 N N . SER B 1 110 ? -4.246 19.234 3.557 1 98.81 110 SER B N 1
ATOM 2111 C CA . SER B 1 110 ? -2.787 19.219 3.6 1 98.81 110 SER B CA 1
ATOM 2112 C C . SER B 1 110 ? -2.197 20.406 2.865 1 98.81 110 SER B C 1
ATOM 2114 O O . SER B 1 110 ? -1.221 21.016 3.324 1 98.81 110 SER B O 1
ATOM 2116 N N . ASN B 1 111 ? -2.803 20.766 1.757 1 98.31 111 ASN B N 1
ATOM 2117 C CA . ASN B 1 111 ? -2.334 21.938 1.028 1 98.31 111 ASN B CA 1
ATOM 2118 C C . ASN B 1 111 ? -2.473 23.203 1.863 1 98.31 111 ASN B C 1
ATOM 2120 O O . ASN B 1 111 ? -1.534 24 1.956 1 98.31 111 ASN B O 1
ATOM 2124 N N . GLU B 1 112 ? -3.59 23.359 2.445 1 98.75 112 GLU B N 1
ATOM 2125 C CA . GLU B 1 112 ? -3.824 24.547 3.25 1 98.75 112 GLU B CA 1
ATOM 2126 C C . GLU B 1 112 ? -2.943 24.562 4.496 1 98.75 112 GLU B C 1
ATOM 2128 O O . GLU B 1 112 ? -2.455 25.609 4.91 1 98.75 112 GLU B O 1
ATOM 2133 N N . MET B 1 113 ? -2.76 23.406 5.129 1 98.69 113 MET B N 1
ATOM 2134 C CA . MET B 1 113 ? -1.884 23.312 6.293 1 98.69 113 MET B CA 1
ATOM 2135 C C . MET B 1 113 ? -0.447 23.672 5.922 1 98.69 113 MET B C 1
ATOM 2137 O O . MET B 1 113 ? 0.242 24.359 6.68 1 98.69 113 MET B O 1
ATOM 2141 N N . ALA B 1 114 ? -0.034 23.172 4.797 1 98.25 114 ALA B N 1
ATOM 2142 C CA . ALA B 1 114 ? 1.312 23.5 4.336 1 98.25 114 ALA B CA 1
ATOM 2143 C C . ALA B 1 114 ? 1.485 25 4.176 1 98.25 114 ALA B C 1
ATOM 2145 O O . ALA B 1 114 ? 2.5 25.562 4.598 1 98.25 114 ALA B O 1
ATOM 2146 N N . THR B 1 115 ? 0.521 25.641 3.553 1 97.81 115 THR B N 1
ATOM 2147 C CA . THR B 1 115 ? 0.558 27.078 3.385 1 97.81 115 THR B CA 1
ATOM 2148 C C . THR B 1 115 ? 0.668 27.781 4.738 1 97.81 115 THR B C 1
ATOM 2150 O O . THR B 1 115 ? 1.486 28.688 4.91 1 97.81 115 THR B O 1
ATOM 2153 N N . LEU B 1 116 ? -0.133 27.391 5.691 1 97.62 116 LEU B N 1
ATOM 2154 C CA . LEU B 1 116 ? -0.159 27.984 7.023 1 97.62 116 LEU B CA 1
ATOM 2155 C C . LEU B 1 116 ? 1.185 27.812 7.723 1 97.62 116 LEU B C 1
ATOM 2157 O O . LEU B 1 116 ? 1.733 28.781 8.258 1 97.62 116 LEU B O 1
ATOM 2161 N N . VAL B 1 117 ? 1.739 26.641 7.672 1 97.25 117 VAL B N 1
ATOM 2162 C CA . VAL B 1 117 ? 2.957 26.297 8.398 1 97.25 117 VAL B CA 1
ATOM 2163 C C . VAL B 1 117 ? 4.156 27 7.762 1 97.25 117 VAL B C 1
ATOM 2165 O O . VAL B 1 117 ? 5.086 27.406 8.453 1 97.25 117 VAL B O 1
ATOM 2168 N N . LYS B 1 118 ? 4.164 27.141 6.523 1 96.19 118 LYS B N 1
ATOM 2169 C CA . LYS B 1 118 ? 5.262 27.797 5.82 1 96.19 118 LYS B CA 1
ATOM 2170 C C . LYS B 1 118 ? 5.336 29.281 6.18 1 96.19 118 LYS B C 1
ATOM 2172 O O . LYS B 1 118 ? 6.406 29.891 6.117 1 96.19 118 LYS B O 1
ATOM 2177 N N . GLY B 1 119 ? 4.234 29.828 6.531 1 94.81 119 GLY B N 1
ATOM 2178 C CA . GLY B 1 119 ? 4.188 31.219 6.926 1 94.81 119 GLY B CA 1
ATOM 2179 C C . GLY B 1 119 ? 4.43 31.438 8.406 1 94.81 119 GLY B C 1
ATOM 2180 O O . GLY B 1 119 ? 4.453 32.562 8.883 1 94.81 119 GLY B O 1
ATOM 2181 N N . ALA B 1 120 ? 4.566 30.422 9.125 1 95.19 120 ALA B N 1
ATOM 2182 C CA . ALA B 1 120 ? 4.699 30.516 10.578 1 95.19 120 ALA B CA 1
ATOM 2183 C C . ALA B 1 120 ? 6.164 30.453 11 1 95.19 120 ALA B C 1
ATOM 2185 O O . ALA B 1 120 ? 7.027 30.062 10.211 1 95.19 120 ALA B O 1
ATOM 2186 N N . ASP B 1 121 ? 6.469 30.891 12.266 1 93.25 121 ASP B N 1
ATOM 2187 C CA . ASP B 1 121 ? 7.805 30.797 12.844 1 93.25 121 ASP B CA 1
ATOM 2188 C C . ASP B 1 121 ? 8.016 29.469 13.562 1 93.25 121 ASP B C 1
ATOM 2190 O O . ASP B 1 121 ? 7.367 29.203 14.57 1 93.25 121 ASP B O 1
ATOM 2194 N N . ILE B 1 122 ? 8.875 28.688 13.008 1 93.75 122 ILE B N 1
ATOM 2195 C CA . ILE B 1 122 ? 9.305 27.453 13.68 1 93.75 122 ILE B CA 1
ATOM 2196 C C . ILE B 1 122 ? 10.492 27.766 14.594 1 93.75 122 ILE B C 1
ATOM 2198 O O . ILE B 1 122 ? 11.555 28.188 14.117 1 93.75 122 ILE B O 1
ATOM 2202 N N . SER B 1 123 ? 10.32 27.531 15.82 1 93.81 123 SER B N 1
ATOM 2203 C CA . SER B 1 123 ? 11.328 27.938 16.797 1 93.81 123 SER B CA 1
ATOM 2204 C C . SER B 1 123 ? 12.406 26.859 16.938 1 93.81 123 SER B C 1
ATOM 2206 O O . SER B 1 123 ? 13.539 27.172 17.312 1 93.81 123 SER B O 1
ATOM 2208 N N . MET B 1 124 ? 12.008 25.656 16.734 1 93.5 124 MET B N 1
ATOM 2209 C CA . MET B 1 124 ? 12.945 24.531 16.812 1 93.5 124 MET B CA 1
ATOM 2210 C C . MET B 1 124 ? 12.508 23.391 15.906 1 93.5 124 MET B C 1
ATOM 2212 O O . MET B 1 124 ? 11.312 23.188 15.695 1 93.5 124 MET B O 1
ATOM 2216 N N . GLY B 1 125 ? 13.555 22.703 15.453 1 94.31 125 GLY B N 1
ATOM 2217 C CA . GLY B 1 125 ? 13.273 21.516 14.664 1 94.31 125 GLY B CA 1
ATOM 2218 C C . GLY B 1 125 ? 12.938 21.828 13.211 1 94.31 125 GLY B C 1
ATOM 2219 O O . GLY B 1 125 ? 13.164 22.938 12.75 1 94.31 125 GLY B O 1
ATOM 2220 N N . GLU B 1 126 ? 12.516 20.781 12.453 1 95.12 126 GLU B N 1
ATOM 2221 C CA . GLU B 1 126 ? 12.117 20.891 11.055 1 95.12 126 GLU B CA 1
ATOM 2222 C C . GLU B 1 126 ? 11.016 19.891 10.711 1 95.12 126 GLU B C 1
ATOM 2224 O O . GLU B 1 126 ? 10.727 18.984 11.492 1 95.12 126 GLU B O 1
ATOM 2229 N N . LEU B 1 127 ? 10.336 20.203 9.672 1 96.88 127 LEU B N 1
ATOM 2230 C CA . LEU B 1 127 ? 9.352 19.297 9.117 1 96.88 127 LEU B CA 1
ATOM 2231 C C . LEU B 1 127 ? 9.477 19.219 7.598 1 96.88 127 LEU B C 1
ATOM 2233 O O . LEU B 1 127 ? 10.281 19.938 7 1 96.88 127 LEU B O 1
ATOM 2237 N N . TYR B 1 128 ? 8.82 18.266 7.02 1 95.44 128 TYR B N 1
ATOM 2238 C CA . TYR B 1 128 ? 9.023 17.953 5.613 1 95.44 128 TYR B CA 1
ATOM 2239 C C . TYR B 1 128 ? 7.703 18.016 4.844 1 95.44 128 TYR B C 1
ATOM 2241 O O . TYR B 1 128 ? 6.676 17.531 5.324 1 95.44 128 TYR B O 1
ATOM 2249 N N . LEU B 1 129 ? 7.75 18.688 3.744 1 97.25 129 LEU B N 1
ATOM 2250 C CA . LEU B 1 129 ? 6.684 18.578 2.756 1 97.25 129 LEU B CA 1
ATOM 2251 C C . LEU B 1 129 ? 6.949 17.406 1.8 1 97.25 129 LEU B C 1
ATOM 2253 O O . LEU B 1 129 ? 7.949 17.422 1.078 1 97.25 129 LEU B O 1
ATOM 2257 N N . GLU B 1 130 ? 6.047 16.469 1.837 1 94.38 130 GLU B N 1
ATOM 2258 C CA . GLU B 1 130 ? 6.199 15.266 1.014 1 94.38 130 GLU B CA 1
ATOM 2259 C C . GLU B 1 130 ? 5.105 15.188 -0.047 1 94.38 130 GLU B C 1
ATOM 2261 O O . GLU B 1 130 ? 4.102 15.898 0.03 1 94.38 130 GLU B O 1
ATOM 2266 N N . TYR B 1 131 ? 5.348 14.312 -1.104 1 92.75 131 TYR B N 1
ATOM 2267 C CA . TYR B 1 131 ? 4.5 14.312 -2.291 1 92.75 131 TYR B CA 1
ATOM 2268 C C . TYR B 1 131 ? 4.453 12.93 -2.926 1 92.75 131 TYR B C 1
ATOM 2270 O O . TYR B 1 131 ? 5.461 12.219 -2.961 1 92.75 131 TYR B O 1
ATOM 2278 N N . CYS B 1 132 ? 3.332 12.57 -3.391 1 87.69 132 CYS B N 1
ATOM 2279 C CA . CYS B 1 132 ? 3.166 11.375 -4.211 1 87.69 132 CYS B CA 1
ATOM 2280 C C . CYS B 1 132 ? 2.424 11.703 -5.504 1 87.69 132 CYS B C 1
ATOM 2282 O O . CYS B 1 132 ? 1.262 12.109 -5.469 1 87.69 132 CYS B O 1
ATOM 2284 N N . PRO B 1 133 ? 3.01 11.539 -6.656 1 83.75 133 PRO B N 1
ATOM 2285 C CA . PRO B 1 133 ? 2.348 11.812 -7.934 1 83.75 133 PRO B CA 1
ATOM 2286 C C . PRO B 1 133 ? 1.161 10.891 -8.195 1 83.75 133 PRO B C 1
ATOM 2288 O O . PRO B 1 133 ? 0.276 11.227 -8.984 1 83.75 133 PRO B O 1
ATOM 2291 N N . MET B 1 134 ? 1.099 9.75 -7.547 1 78.19 134 MET B N 1
ATOM 2292 C CA . MET B 1 134 ? 0.079 8.742 -7.805 1 78.19 134 MET B CA 1
ATOM 2293 C C . MET B 1 134 ? -1.169 9 -6.965 1 78.19 134 MET B C 1
ATOM 2295 O O . MET B 1 134 ? -2.207 8.375 -7.18 1 78.19 134 MET B O 1
ATOM 2299 N N . ALA B 1 135 ? -1.043 9.797 -5.969 1 83.31 135 ALA B N 1
ATOM 2300 C CA . ALA B 1 135 ? -2.201 10.094 -5.133 1 83.31 135 ALA B CA 1
ATOM 2301 C C . ALA B 1 135 ? -3.338 10.688 -5.961 1 83.31 135 ALA B C 1
ATOM 2303 O O . ALA B 1 135 ? -3.107 11.25 -7.031 1 83.31 135 ALA B O 1
ATOM 2304 N N . ASN B 1 136 ? -4.59 10.438 -5.453 1 85.56 136 ASN B N 1
ATOM 2305 C CA . ASN B 1 136 ? -5.785 11.031 -6.043 1 85.56 136 ASN B CA 1
ATOM 2306 C C . ASN B 1 136 ? -5.891 10.719 -7.531 1 85.56 136 ASN B C 1
ATOM 2308 O O . ASN B 1 136 ? -6.094 11.617 -8.352 1 85.56 136 ASN B O 1
ATOM 2312 N N . GLY B 1 137 ? -5.754 9.523 -7.836 1 75 137 GLY B N 1
ATOM 2313 C CA . GLY B 1 137 ? -5.867 9.117 -9.227 1 75 137 GLY B CA 1
ATOM 2314 C C . GLY B 1 137 ? -4.793 9.719 -10.117 1 75 137 GLY B C 1
ATOM 2315 O O . GLY B 1 137 ? -5.074 10.156 -11.234 1 75 137 GLY B O 1
ATOM 2316 N N . ASN B 1 138 ? -3.615 9.977 -9.602 1 76.5 138 ASN B N 1
ATOM 2317 C CA . ASN B 1 138 ? -2.434 10.422 -10.328 1 76.5 138 ASN B CA 1
ATOM 2318 C C . ASN B 1 138 ? -2.426 11.938 -10.508 1 76.5 138 ASN B C 1
ATOM 2320 O O . ASN B 1 138 ? -1.693 12.461 -11.352 1 76.5 138 ASN B O 1
ATOM 2324 N N . THR B 1 139 ? -3.215 12.625 -9.828 1 83.94 139 THR B N 1
ATOM 2325 C CA . THR B 1 139 ? -3.15 14.078 -9.875 1 83.94 139 THR B CA 1
ATOM 2326 C C . THR B 1 139 ? -2.24 14.617 -8.773 1 83.94 139 THR B C 1
ATOM 2328 O O . THR B 1 139 ? -1.979 15.82 -8.703 1 83.94 139 THR B O 1
ATOM 2331 N N . GLY B 1 140 ? -1.782 13.719 -8.008 1 87.69 140 GLY B N 1
ATOM 2332 C CA . GLY B 1 140 ? -0.791 14.078 -7.008 1 87.69 140 GLY B CA 1
ATOM 2333 C C . GLY B 1 140 ? -1.401 14.438 -5.668 1 87.69 140 GLY B C 1
ATOM 2334 O O . GLY B 1 140 ? -2.607 14.672 -5.57 1 87.69 140 GLY B O 1
ATOM 2335 N N . GLY B 1 141 ? -0.625 14.312 -4.559 1 94.5 141 GLY B N 1
ATOM 2336 C CA . GLY B 1 141 ? -0.997 14.727 -3.217 1 94.5 141 GLY B CA 1
ATOM 2337 C C . GLY B 1 141 ? 0.198 15.039 -2.338 1 94.5 141 GLY B C 1
ATOM 2338 O O . GLY B 1 141 ? 1.172 14.289 -2.312 1 94.5 141 GLY B O 1
ATOM 2339 N N . TYR B 1 142 ? 0.102 16.219 -1.688 1 96.69 142 TYR B N 1
ATOM 2340 C CA . TYR B 1 142 ? 1.111 16.641 -0.726 1 96.69 142 TYR B CA 1
ATOM 2341 C C . TYR B 1 142 ? 0.68 16.328 0.699 1 96.69 142 TYR B C 1
ATOM 2343 O O . TYR B 1 142 ? -0.516 16.234 0.988 1 96.69 142 TYR B O 1
ATOM 2351 N N . TRP B 1 143 ? 1.688 16.094 1.527 1 98.31 143 TRP B N 1
ATOM 2352 C CA . TRP B 1 143 ? 1.425 16.062 2.963 1 98.31 143 TRP B CA 1
ATOM 2353 C C . TRP B 1 143 ? 2.658 16.5 3.75 1 98.31 143 TRP B C 1
ATOM 2355 O O . TRP B 1 143 ? 3.748 16.625 3.186 1 98.31 143 TRP B O 1
ATOM 2365 N N . LEU B 1 144 ? 2.438 16.859 5.027 1 98.25 144 LEU B N 1
ATOM 2366 C CA . LEU B 1 144 ? 3.52 17.203 5.941 1 98.25 144 LEU B CA 1
ATOM 2367 C C . LEU B 1 144 ? 3.906 16 6.805 1 98.25 144 LEU B C 1
ATOM 2369 O O . LEU B 1 144 ? 3.049 15.203 7.176 1 98.25 144 LEU B O 1
ATOM 2373 N N . SER B 1 145 ? 5.18 15.906 7.141 1 96.38 145 SER B N 1
ATOM 2374 C CA . SER B 1 145 ? 5.727 14.812 7.934 1 96.38 145 SER B CA 1
ATOM 2375 C C . SER B 1 145 ? 6.836 15.305 8.859 1 96.38 145 SER B C 1
ATOM 2377 O O . SER B 1 145 ? 7.551 16.25 8.539 1 96.38 145 SER B O 1
ATOM 2379 N N . ASN B 1 146 ? 6.91 14.617 10.008 1 96.31 146 ASN B N 1
ATOM 2380 C CA . ASN B 1 146 ? 8.008 14.898 10.93 1 96.31 146 ASN B CA 1
ATOM 2381 C C . ASN B 1 146 ? 9.266 14.133 10.547 1 96.31 146 ASN B C 1
ATOM 2383 O O . ASN B 1 146 ? 10.352 14.398 11.07 1 96.31 146 ASN B O 1
ATOM 2387 N N . GLU B 1 147 ? 9.086 13.195 9.633 1 92.38 147 GLU B N 1
ATOM 2388 C CA . GLU B 1 147 ? 10.188 12.32 9.25 1 92.38 147 GLU B CA 1
ATOM 2389 C C . GLU B 1 147 ? 10.406 12.344 7.738 1 92.38 147 GLU B C 1
ATOM 2391 O O . GLU B 1 147 ? 9.469 12.555 6.973 1 92.38 147 GLU B O 1
ATOM 2396 N N . LYS B 1 148 ? 11.648 12.102 7.391 1 89.31 148 LYS B N 1
ATOM 2397 C CA . LYS B 1 148 ? 11.969 12.016 5.969 1 89.31 148 LYS B CA 1
ATOM 2398 C C . LYS B 1 148 ? 11.445 10.711 5.367 1 89.31 148 LYS B C 1
ATOM 2400 O O . LYS B 1 148 ? 11.148 10.648 4.172 1 89.31 148 LYS B O 1
ATOM 2405 N N . GLU B 1 149 ? 11.461 9.758 6.27 1 87.31 149 GLU B N 1
ATOM 2406 C CA . GLU B 1 149 ? 10.922 8.484 5.797 1 87.31 149 GLU B CA 1
ATOM 2407 C C . GLU B 1 149 ? 9.5 8.641 5.285 1 87.31 149 GLU B C 1
ATOM 2409 O O . GLU B 1 149 ? 8.656 9.242 5.957 1 87.31 149 GLU B O 1
ATOM 2414 N N . ILE B 1 150 ? 9.25 8.102 4.078 1 87.25 150 ILE B N 1
ATOM 2415 C CA . ILE B 1 150 ? 7.953 8.266 3.438 1 87.25 150 ILE B CA 1
ATOM 2416 C C . ILE B 1 150 ? 6.953 7.27 4.023 1 87.25 150 ILE B C 1
ATOM 2418 O O . ILE B 1 150 ? 7.184 6.059 3.998 1 87.25 150 ILE B O 1
ATOM 2422 N N . ARG B 1 151 ? 5.938 7.754 4.555 1 88.62 151 ARG B N 1
ATOM 2423 C CA . ARG B 1 151 ? 4.719 7.035 4.922 1 88.62 151 ARG B CA 1
ATOM 2424 C C . ARG B 1 151 ? 3.486 7.707 4.328 1 88.62 151 ARG B C 1
ATOM 2426 O O . ARG B 1 151 ? 2.959 8.664 4.898 1 88.62 151 ARG B O 1
ATOM 2433 N N . ASN B 1 152 ? 3.027 7.184 3.256 1 90.12 152 ASN B N 1
ATOM 2434 C CA . ASN B 1 152 ? 2.031 7.824 2.402 1 90.12 152 ASN B CA 1
ATOM 2435 C C . ASN B 1 152 ? 0.624 7.664 2.969 1 90.12 152 ASN B C 1
ATOM 2437 O O . ASN B 1 152 ? 0.151 6.543 3.164 1 90.12 152 ASN B O 1
ATOM 2441 N N . PRO B 1 153 ? 0.008 8.758 3.221 1 94.06 153 PRO B N 1
ATOM 2442 C CA . PRO B 1 153 ? -1.32 8.68 3.832 1 94.06 153 PRO B CA 1
ATOM 2443 C C . PRO B 1 153 ? -2.422 8.375 2.818 1 94.06 153 PRO B C 1
ATOM 2445 O O . PRO B 1 153 ? -3.586 8.219 3.193 1 94.06 153 PRO B O 1
ATOM 2448 N N . TYR B 1 154 ? -2.125 8.258 1.573 1 91.25 154 TYR B N 1
ATOM 2449 C CA . TYR B 1 154 ? -3.168 8.227 0.553 1 91.25 154 TYR B CA 1
ATOM 2450 C C . TYR B 1 154 ? -3.516 6.793 0.175 1 91.25 154 TYR B C 1
ATOM 2452 O O . TYR B 1 154 ? -4.535 6.547 -0.472 1 91.25 154 TYR B O 1
ATOM 2460 N N . PHE B 1 155 ? -2.656 5.777 0.6 1 80.38 155 PHE B N 1
ATOM 2461 C CA . PHE B 1 155 ? -2.893 4.426 0.098 1 80.38 155 PHE B CA 1
ATOM 2462 C C . PHE B 1 155 ? -2.992 3.432 1.248 1 80.38 155 PHE B C 1
ATOM 2464 O O . PHE B 1 155 ? -3.568 2.354 1.094 1 80.38 155 PHE B O 1
ATOM 2471 N N . GLY B 1 156 ? -2.588 3.715 2.291 1 71.75 156 GLY B N 1
ATOM 2472 C CA . GLY B 1 156 ? -2.588 2.719 3.35 1 71.75 156 GLY B CA 1
ATOM 2473 C C . GLY B 1 156 ? -2.738 1.3 2.836 1 71.75 156 GLY B C 1
ATOM 2474 O O . GLY B 1 156 ? -1.876 0.803 2.107 1 71.75 156 GLY B O 1
ATOM 2475 N N . ASP B 1 157 ? -3.832 0.7 3.037 1 71.19 157 ASP B N 1
ATOM 2476 C CA . ASP B 1 157 ? -4.102 -0.683 2.654 1 71.19 157 ASP B CA 1
ATOM 2477 C C . ASP B 1 157 ? -4.754 -0.754 1.275 1 71.19 157 ASP B C 1
ATOM 2479 O O . ASP B 1 157 ? -5.043 -1.843 0.774 1 71.19 157 ASP B O 1
ATOM 2483 N N . LYS B 1 158 ? -4.84 0.341 0.652 1 67.81 158 LYS B N 1
ATOM 2484 C CA . LYS B 1 158 ? -5.555 0.398 -0.621 1 67.81 158 LYS B CA 1
ATOM 2485 C C . LYS B 1 158 ? -4.801 -0.365 -1.707 1 67.81 158 LYS B C 1
ATOM 2487 O O . LYS B 1 158 ? -5.414 -1.073 -2.512 1 67.81 158 LYS B O 1
ATOM 2492 N N . MET B 1 159 ? -3.57 -0.248 -1.562 1 70.69 159 MET B N 1
ATOM 2493 C CA . MET B 1 159 ? -2.801 -0.866 -2.639 1 70.69 159 MET B CA 1
ATOM 2494 C C . MET B 1 159 ? -2.82 -2.387 -2.518 1 70.69 159 MET B C 1
ATOM 2496 O O . MET B 1 159 ? -2.816 -3.094 -3.525 1 70.69 159 MET B O 1
ATOM 2500 N N . LEU B 1 160 ? -2.947 -2.812 -1.2 1 75.25 160 LEU B N 1
ATOM 2501 C CA . LEU B 1 160 ? -3.053 -4.25 -0.981 1 75.25 160 LEU B CA 1
ATOM 2502 C C . LEU B 1 160 ? -4.355 -4.797 -1.554 1 75.25 160 LEU B C 1
ATOM 2504 O O . LEU B 1 160 ? -4.426 -5.961 -1.95 1 75.25 160 LEU B O 1
ATOM 2508 N N . LYS B 1 161 ? -5.262 -3.879 -1.742 1 73.19 161 LYS B N 1
ATOM 2509 C CA . LYS B 1 161 ? -6.582 -4.316 -2.188 1 73.19 161 LYS B CA 1
ATOM 2510 C C . LYS B 1 161 ? -6.824 -3.932 -3.645 1 73.19 161 LYS B C 1
ATOM 2512 O O . LYS B 1 161 ? -7.926 -4.129 -4.168 1 73.19 161 LYS B O 1
ATOM 2517 N N . CYS B 1 162 ? -5.855 -3.4 -4.133 1 75.25 162 CYS B N 1
ATOM 2518 C CA . CYS B 1 162 ? -5.988 -3.025 -5.539 1 75.25 162 CYS B CA 1
ATOM 2519 C C . CYS B 1 162 ? -5.926 -4.254 -6.438 1 75.25 162 CYS B C 1
ATOM 2521 O O . CYS B 1 162 ? -4.926 -4.973 -6.449 1 75.25 162 CYS B O 1
ATOM 2523 N N . GLY B 1 163 ? -6.84 -4.543 -7.102 1 80.5 163 GLY B N 1
ATOM 2524 C CA . GLY B 1 163 ? -6.969 -5.656 -8.023 1 80.5 163 GLY B CA 1
ATOM 2525 C C . GLY B 1 163 ? -8.391 -6.164 -8.148 1 80.5 163 GLY B C 1
ATOM 2526 O O . GLY B 1 163 ? -9.312 -5.598 -7.562 1 80.5 163 GLY B O 1
ATOM 2527 N N . SER B 1 164 ? -8.578 -7.02 -9.094 1 86.44 164 SER B N 1
ATOM 2528 C CA . SER B 1 164 ? -9.891 -7.625 -9.312 1 86.44 164 SER B CA 1
ATOM 2529 C C . SER B 1 164 ? -9.758 -9.094 -9.703 1 86.44 164 SER B C 1
ATOM 2531 O O . SER B 1 164 ? -8.719 -9.516 -10.227 1 86.44 164 SER B O 1
ATOM 2533 N N . VAL B 1 165 ? -10.812 -9.852 -9.391 1 89.56 165 VAL B N 1
ATOM 2534 C CA . VAL B 1 165 ? -10.898 -11.227 -9.875 1 89.56 165 VAL B CA 1
ATOM 2535 C C . VAL B 1 165 ? -11.242 -11.227 -11.367 1 89.56 165 VAL B C 1
ATOM 2537 O O . VAL B 1 165 ? -12.242 -10.633 -11.781 1 89.56 165 VAL B O 1
ATOM 2540 N N . LYS B 1 166 ? -10.414 -11.82 -12.156 1 91.88 166 LYS B N 1
ATOM 2541 C CA . LYS B 1 166 ? -10.656 -11.859 -13.594 1 91.88 166 LYS B CA 1
ATOM 2542 C C . LYS B 1 166 ? -11.273 -13.188 -14.008 1 91.88 166 LYS B C 1
ATOM 2544 O O . LYS B 1 166 ? -11.992 -13.258 -15.016 1 91.88 166 LYS B O 1
ATOM 2549 N N . GLU B 1 167 ? -11.008 -14.203 -13.305 1 93 167 GLU B N 1
ATOM 2550 C CA . GLU B 1 167 ? -11.469 -15.547 -13.656 1 93 167 GLU B CA 1
ATOM 2551 C C . GLU B 1 167 ? -11.539 -16.453 -12.43 1 93 167 GLU B C 1
ATOM 2553 O O . GLU B 1 167 ? -10.68 -16.375 -11.547 1 93 167 GLU B O 1
ATOM 2558 N N . THR B 1 168 ? -12.555 -17.203 -12.297 1 93.69 168 THR B N 1
ATOM 2559 C CA . THR B 1 168 ? -12.617 -18.312 -11.359 1 93.69 168 THR B CA 1
ATOM 2560 C C . THR B 1 168 ? -12.234 -19.625 -12.039 1 93.69 168 THR B C 1
ATOM 2562 O O . THR B 1 168 ? -12.797 -19.969 -13.086 1 93.69 168 THR B O 1
ATOM 2565 N N . ILE B 1 169 ? -11.297 -20.312 -11.492 1 93.75 169 ILE B N 1
ATOM 2566 C CA . ILE B 1 169 ? -10.789 -21.547 -12.078 1 93.75 169 ILE B CA 1
ATOM 2567 C C . ILE B 1 169 ? -11.188 -22.734 -11.203 1 93.75 169 ILE B C 1
ATOM 2569 O O . ILE B 1 169 ? -10.93 -22.734 -10 1 93.75 169 ILE B O 1
ATOM 2573 N N . ASN B 1 170 ? -11.781 -23.641 -11.758 1 91.88 170 ASN B N 1
ATOM 2574 C CA . ASN B 1 170 ? -12.258 -24.812 -11.039 1 91.88 170 ASN B CA 1
ATOM 2575 C C . ASN B 1 170 ? -12.359 -26.031 -11.961 1 91.88 170 ASN B C 1
ATOM 2577 O O . ASN B 1 170 ? -12.352 -25.891 -13.18 1 91.88 170 ASN B O 1
#

Organism: NCBI:txid1187080

Nearest PDB structures (foldseek):
  3u8v-assembly1_A  TM=7.648E-01  e=3.612E+00  Nitrosomonas europaea
  8y9a-assembly1_A  TM=3.537E-01  e=1.133E+00  Homo sapiens
  8tf5-assembly1_A  TM=5.243E-01  e=3.612E+00  Homo sapiens
  4iaq-assembly1_A-2  TM=4.528E-01  e=2.775E+00  Homo sapiens
  7y5e-assembly1_QL  TM=4.275E-01  e=5.506E+00  Porphyridium purpureum

Radius of gyration: 32.89 Å; Cα contacts (8 Å, |Δi|>4): 527; chains: 2; bounding box: 160×68×70 Å

Sequence (340 aa):
MKKTMIMLCLALVSWGATAQHDHAAHGAQTSSQKMEPMFKDKALGSSYTHYITLKNALVASDFQKAKSASESLVKALHNVKGSDKVHAEAAKVAQAGSLENQRKAFTALSNEMATLVKGADISMGELYLEYCPMANGNTGGYWLSNEKEIRNPYFGDKMLKCGSVKETINMKKTMIMLCLALVSWGATAQHDHAAHGAQTSSQKMEPMFKDKALGSSYTHYITLKNALVASDFQKAKSASESLVKALHNVKGSDKVHAEAAKVAQAGSLENQRKAFTALSNEMATLVKGADISMGELYLEYCPMANGNTGGYWLSNEKEIRNPYFGDKMLKCGSVKETIN

pLDDT: mean 80.74, std 26.52, range [21.95, 98.94]

InterPro domains:
  IPR021782 Domain of unknown function DUF3347 [PF11827] (48-124)